Protein 8K3B (pdb70)

Radius of gyration: 23.43 Å; Cα contacts (8 Å, |Δi|>4): 430; chains: 1; bounding box: 67×60×44 Å

Secondary structure (DSSP, 8-state):
--HHHHHHHHGGGS-HHHHHHHHHHHH-HHHHTT--HHHHHHHHTS-HHHHHHHHHHTT-SSHHHHHHHHHTS--HHHHHSSS---TT--HHHHHHHHHHHHHHHHHHHHHT--HHHHHHHHHHHHH-SEEEEE--THHHHHHHHHHHHHTTSSSEEEEE-SHHHHHHHHTT--TT-EEEEE-SSS--HHHHHHHHHHHHTT-EEEEES-SSSHHHHH-SEE--------TTTSPS-HHHHHHHHHHHHHHHHHHHTS-TTHHHHHHHHHHTTGGGSPPP-

Nearest PDB structures (foldseek):
  8k3b-assembly1_A  TM=1.004E+00  e=1.499E-48  Pseudomonas aeruginosa
  4ivn-assembly1_A  TM=6.601E-01  e=1.631E-15  Vibrio vulnificus YJ016
  4ivn-assembly1_B  TM=6.046E-01  e=4.811E-15  Vibrio vulnificus YJ016
  7en6-assembly1_C  TM=8.985E-01  e=4.159E-11  Escherichia coli
  7en6-assembly1_D  TM=8.932E-01  e=3.263E-10  Escherichia coli

Organism: Pseudomonas aeruginosa (NCBI:txid287)

Sequence (281 aa):
MNLLQHIAQSRQQLRKSELKVADHVLNDPASVMHSSMAELAHGVGVSEPTIVRFCRAIGCSGFQDLKLKLAQSLAAGASFGQFSIHESDSVADFSLKIFDTTLHSLMEVREHLDTHALERAIAAIAHAQRVEFYGFGASGAVASDAQHKFFRLLLSAAAYSDPHMQAMSAVTLKPSDVAICISQSGRSKDLLITANLVREAGATLITLCPSQTPLADLATVNLAIDVHEDTDIYTPLTSRIAHLVVIDVLAMGVAMARGPDLVNHLKSVKRSLRSLRLSPK

Solvent-accessible surface area: 14888 Å² total; per-residue (Å²): 119,1,14,34,8,56,0,18,108,15,79,159,145,19,178,157,49,14,36,105,0,0,55,62,0,50,128,61,22,44,51,1,43,148,13,53,61,38,107,4,6,151,56,16,50,30,57,76,78,9,0,54,129,0,0,133,59,5,58,1,90,14,16,128,28,0,39,103,76,0,41,90,2,52,15,90,34,6,69,123,1,33,10,27,18,66,106,103,45,57,103,64,70,75,36,119,80,68,140,52,33,28,101,133,23,46,100,85,17,153,131,125,61,61,86,109,0,15,99,102,0,35,50,23,0,16,151,9,111,59,0,5,0,0,0,56,68,32,11,6,69,3,0,62,51,0,53,93,68,0,87,42,7,87,23,71,16,27,24,62,55,70,40,134,71,0,24,113,13,0,84,84,8,121,92,62,1,0,0,0,0,1,5,20,29,0,125,43,172,65,2,38,97,1,0,61,40,0,110,140,27,46,2,26,0,0,0,0,0,21,37,169,15,63,1,10,113,46,19,56,5,38,2,23,3,58,10,134,11,61,43,106,86,14,50,43,34,9,1,82,52,0,2,35,68,6,0,74,62,0,13,117,9,0,23,142,62,46,39,115,93,11,93,97,63,52,126,53,33,114,144,77,55,117,113,141,138,175,79,119,252

Foldseek 3Di:
DQLLVLLVVLLVVDDPLLNLLSVVCNVPVVVLLVDDLVRSCVVSVHDSVSQQVSCVSSVHPGSVSSSVSSQQRPDPCVQAFVFRDGNDDDCVGVVVRVVVLLVVLLVVQVVPWPVVLLLVLLVLALQAQEEEEEEADLSQVLRVVLQVLQCLLNHHYYYDDPLVCLLVVLLPGALSHEYEYEDAQLADVSSLVSLVSNVVNNHAYEYHYADPHSNNVSHPRYRHRNRDTDVVGYPDDSSSVSSNVSSVSSSVSSNVSDDPVSVVSVVVVVVVCPVVDDDDD

Structure (mmCIF, N/CA/C/O backbone):
data_8K3B
#
_entry.id   8K3B
#
_cell.length_a   78.138
_cell.length_b   81.624
_cell.length_c   137.888
_cell.angle_alpha   90.00
_cell.angle_beta   90.00
_cell.angle_gamma   90.00
#
_symmetry.space_group_name_H-M   'I 2 2 2'
#
loop_
_entity.id
_entity.type
_entity.pdbx_description
1 polymer 'MurR/RpiR family transcriptional regulator'
2 non-polymer '2-keto 3 deoxy 6 phospho gluconate'
3 water water
#
loop_
_atom_site.group_PDB
_atom_site.id
_atom_site.type_symbol
_atom_site.label_atom_id
_atom_site.label_alt_id
_atom_site.label_comp_id
_atom_site.label_asym_id
_atom_site.label_entity_id
_atom_site.label_seq_id
_atom_site.pdbx_PDB_ins_code
_atom_site.Cartn_x
_atom_site.Cartn_y
_atom_site.Cartn_z
_atom_site.occupancy
_atom_site.B_iso_or_equiv
_atom_site.auth_seq_id
_atom_site.auth_comp_id
_atom_site.auth_asym_id
_atom_site.auth_atom_id
_atom_site.pdbx_PDB_model_num
ATOM 1 N N . MET A 1 1 ? 26.976 56.237 33.744 1.00 50.91 1 MET A N 1
ATOM 2 C CA . MET A 1 1 ? 26.015 55.639 32.767 1.00 57.15 1 MET A CA 1
ATOM 3 C C . MET A 1 1 ? 25.457 56.742 31.858 1.00 52.19 1 MET A C 1
ATOM 4 O O . MET A 1 1 ? 25.008 57.766 32.364 1.00 46.92 1 MET A O 1
ATOM 9 N N . ASN A 1 2 ? 25.532 56.550 30.523 1.00 38.68 2 ASN A N 1
ATOM 10 C CA . ASN A 1 2 ? 25.155 57.583 29.578 1.00 30.20 2 ASN A CA 1
ATOM 11 C C . ASN A 1 2 ? 23.640 57.574 29.484 1.00 29.68 2 ASN A C 1
ATOM 12 O O . ASN A 1 2 ? 23.051 56.521 29.288 1.00 31.48 2 ASN A O 1
ATOM 17 N N . LEU A 1 3 ? 23.010 58.743 29.620 1.00 30.95 3 LEU A N 1
ATOM 18 C CA . LEU A 1 3 ? 21.572 58.757 29.797 1.00 31.16 3 LEU A CA 1
ATOM 19 C C . LEU A 1 3 ? 20.866 58.306 28.516 1.00 30.19 3 LEU A C 1
ATOM 20 O O . LEU A 1 3 ? 19.868 57.589 28.602 1.00 32.82 3 LEU A O 1
ATOM 25 N N . LEU A 1 4 ? 21.385 58.702 27.340 1.00 33.24 4 LEU A N 1
ATOM 26 C CA . LEU A 1 4 ? 20.798 58.287 26.066 1.00 31.02 4 LEU A CA 1
ATOM 27 C C . LEU A 1 4 ? 20.859 56.769 25.905 1.00 29.37 4 LEU A C 1
ATOM 28 O O . LEU A 1 4 ? 19.878 56.189 25.453 1.00 28.78 4 LEU A O 1
ATOM 33 N N . GLN A 1 5 ? 21.982 56.125 26.257 1.00 30.52 5 GLN A N 1
ATOM 34 C CA . GLN A 1 5 ? 22.047 54.663 26.194 1.00 35.97 5 GLN A CA 1
ATOM 35 C C . GLN A 1 5 ? 21.032 54.073 27.175 1.00 32.06 5 GLN A C 1
ATOM 36 O O . GLN A 1 5 ? 20.374 53.082 26.881 1.00 32.24 5 GLN A O 1
ATOM 42 N N . HIS A 1 6 ? 20.955 54.653 28.379 1.00 34.82 6 HIS A N 1
ATOM 43 C CA . HIS A 1 6 ? 20.059 54.142 29.404 1.00 28.33 6 HIS A CA 1
ATOM 44 C C . HIS A 1 6 ? 18.621 54.212 28.909 1.00 26.33 6 HIS A C 1
ATOM 45 O O . HIS A 1 6 ? 17.814 53.290 29.087 1.00 27.18 6 HIS A O 1
ATOM 52 N N . ILE A 1 7 ? 18.290 55.315 28.246 1.00 23.68 7 ILE A N 1
ATOM 53 C CA . ILE A 1 7 ? 16.933 55.486 27.763 1.00 27.10 7 ILE A CA 1
ATOM 54 C C . ILE A 1 7 ? 16.635 54.451 26.678 1.00 31.16 7 ILE A C 1
ATOM 55 O O . ILE A 1 7 ? 15.571 53.844 26.694 1.00 28.14 7 ILE A O 1
ATOM 60 N N . ALA A 1 8 ? 17.575 54.288 25.725 1.00 31.70 8 ALA A N 1
ATOM 61 C CA . ALA A 1 8 ? 17.444 53.308 24.655 1.00 32.66 8 ALA A CA 1
ATOM 62 C C . ALA A 1 8 ? 17.251 51.923 25.266 1.00 31.78 8 ALA A C 1
ATOM 63 O O . ALA A 1 8 ? 16.290 51.261 24.927 1.00 34.04 8 ALA A O 1
ATOM 65 N N . GLN A 1 9 ? 18.095 51.538 26.224 1.00 34.43 9 GLN A N 1
ATOM 66 C CA . GLN A 1 9 ? 17.967 50.239 26.875 1.00 42.07 9 GLN A CA 1
ATOM 67 C C . GLN A 1 9 ? 16.614 50.101 27.557 1.00 44.47 9 GLN A C 1
ATOM 68 O O . GLN A 1 9 ? 16.105 48.993 27.646 1.00 46.05 9 GLN A O 1
ATOM 74 N N . SER A 1 10 ? 16.071 51.213 28.069 1.00 43.16 10 SER A N 1
ATOM 75 C CA . SER A 1 10 ? 14.961 51.167 29.008 1.00 40.74 10 SER A CA 1
ATOM 76 C C . SER A 1 10 ? 13.620 50.991 28.304 1.00 46.44 10 SER A C 1
ATOM 77 O O . SER A 1 10 ? 12.651 50.680 28.974 1.00 50.01 10 SER A O 1
ATOM 80 N N . ARG A 1 11 ? 13.574 51.191 26.977 1.00 49.25 11 ARG A N 1
ATOM 81 C CA . ARG A 1 11 ? 12.337 51.365 26.226 1.00 50.11 11 ARG A CA 1
ATOM 82 C C . ARG A 1 11 ? 11.338 50.226 26.417 1.00 54.17 11 ARG A C 1
ATOM 83 O O . ARG A 1 11 ? 10.138 50.441 26.316 1.00 51.51 11 ARG A O 1
ATOM 91 N N . GLN A 1 12 ? 11.810 49.005 26.651 1.00 60.84 12 GLN A N 1
ATOM 92 C CA . GLN A 1 12 ? 10.898 47.875 26.727 1.00 65.80 12 GLN A CA 1
ATOM 93 C C . GLN A 1 12 ? 10.208 47.841 28.089 1.00 64.91 12 GLN A C 1
ATOM 94 O O . GLN A 1 12 ? 9.326 47.016 28.296 1.00 72.31 12 GLN A O 1
ATOM 100 N N . GLN A 1 13 ? 10.609 48.737 29.003 1.00 62.38 13 GLN A N 1
ATOM 101 C CA . GLN A 1 13 ? 10.032 48.833 30.337 1.00 58.53 13 GLN A CA 1
ATOM 102 C C . GLN A 1 13 ? 8.939 49.899 30.384 1.00 51.79 13 GLN A C 1
ATOM 103 O O . GLN A 1 13 ? 8.118 49.877 31.288 1.00 50.24 13 GLN A O 1
ATOM 109 N N . LEU A 1 14 ? 8.961 50.864 29.458 1.00 47.63 14 LEU A N 1
ATOM 110 C CA . LEU A 1 14 ? 8.124 52.049 29.582 1.00 46.03 14 LEU A CA 1
ATOM 111 C C . LEU A 1 14 ? 6.670 51.719 29.222 1.00 53.76 14 LEU A C 1
ATOM 112 O O . LEU A 1 14 ? 6.382 50.674 28.646 1.00 56.23 14 LEU A O 1
ATOM 117 N N . ARG A 1 15 ? 5.748 52.613 29.589 1.00 53.84 15 ARG A N 1
ATOM 118 C CA . ARG A 1 15 ? 4.387 52.563 29.088 1.00 57.29 15 ARG A CA 1
ATOM 119 C C . ARG A 1 15 ? 4.342 53.377 27.809 1.00 56.66 15 ARG A C 1
ATOM 120 O O . ARG A 1 15 ? 5.255 54.150 27.541 1.00 60.18 15 ARG A O 1
ATOM 128 N N . LYS A 1 16 ? 3.244 53.230 27.072 1.00 52.88 16 LYS A N 1
ATOM 129 C CA . LYS A 1 16 ? 3.164 53.689 25.697 1.00 59.77 16 LYS A CA 1
ATOM 130 C C . LYS A 1 16 ? 3.367 55.199 25.606 1.00 51.79 16 LYS A C 1
ATOM 131 O O . LYS A 1 16 ? 3.971 55.704 24.657 1.00 46.91 16 LYS A O 1
ATOM 137 N N . SER A 1 17 ? 2.865 55.920 26.609 1.00 49.76 17 SER A N 1
ATOM 138 C CA . SER A 1 17 ? 2.947 57.370 26.619 1.00 47.20 17 SER A CA 1
ATOM 139 C C . SER A 1 17 ? 4.391 57.794 26.870 1.00 43.46 17 SER A C 1
ATOM 140 O O . SER A 1 17 ? 4.878 58.757 26.266 1.00 41.78 17 SER A O 1
ATOM 143 N N . GLU A 1 18 ? 5.051 57.044 27.765 1.00 41.63 18 GLU A N 1
ATOM 144 C CA . GLU A 1 18 ? 6.417 57.322 28.183 1.00 45.25 18 GLU A CA 1
ATOM 145 C C . GLU A 1 18 ? 7.392 56.986 27.049 1.00 46.48 18 GLU A C 1
ATOM 146 O O . GLU A 1 18 ? 8.326 57.756 26.758 1.00 39.08 18 GLU A O 1
ATOM 152 N N . LEU A 1 19 ? 7.131 55.842 26.397 1.00 44.48 19 LEU A N 1
ATOM 153 C CA . LEU A 1 19 ? 7.853 55.439 25.198 1.00 41.71 19 LEU A CA 1
ATOM 154 C C . LEU A 1 19 ? 7.831 56.540 24.147 1.00 38.47 19 LEU A C 1
ATOM 155 O O . LEU A 1 19 ? 8.861 56.813 23.529 1.00 37.90 19 LEU A O 1
ATOM 160 N N . LYS A 1 20 ? 6.675 57.166 23.921 1.00 35.48 20 LYS A N 1
ATOM 161 C CA . LYS A 1 20 ? 6.637 58.260 22.958 1.00 36.70 20 LYS A CA 1
ATOM 162 C C . LYS A 1 20 ? 7.625 59.353 23.366 1.00 36.21 20 LYS A C 1
ATOM 163 O O . LYS A 1 20 ? 8.279 59.961 22.503 1.00 39.99 20 LYS A O 1
ATOM 169 N N . VAL A 1 21 ? 7.764 59.582 24.685 1.00 32.98 21 VAL A N 1
ATOM 170 C CA . VAL A 1 21 ? 8.714 60.583 25.156 1.00 33.09 21 VAL A CA 1
ATOM 171 C C . VAL A 1 21 ? 10.143 60.104 24.886 1.00 31.48 21 VAL A C 1
ATOM 172 O O . VAL A 1 21 ? 10.989 60.860 24.381 1.00 31.22 21 VAL A O 1
ATOM 176 N N . ALA A 1 22 ? 10.417 58.859 25.284 1.00 32.24 22 ALA A N 1
ATOM 177 C CA . ALA A 1 22 ? 11.741 58.282 25.102 1.00 34.43 22 ALA A CA 1
ATOM 178 C C . ALA A 1 22 ? 12.202 58.497 23.660 1.00 34.39 22 ALA A C 1
ATOM 179 O O . ALA A 1 22 ? 13.285 59.034 23.441 1.00 33.56 22 ALA A O 1
ATOM 181 N N . ASP A 1 23 ? 11.354 58.150 22.680 1.00 33.64 23 ASP A N 1
ATOM 182 C CA . ASP A 1 23 ? 11.764 58.171 21.279 1.00 36.26 23 ASP A CA 1
ATOM 183 C C . ASP A 1 23 ? 11.958 59.615 20.821 1.00 37.96 23 ASP A C 1
ATOM 184 O O . ASP A 1 23 ? 12.840 59.892 20.007 1.00 31.88 23 ASP A O 1
ATOM 189 N N . HIS A 1 24 ? 11.140 60.540 21.337 1.00 34.00 24 HIS A N 1
ATOM 190 C CA . HIS A 1 24 ? 11.325 61.935 20.974 1.00 32.90 24 HIS A CA 1
ATOM 191 C C . HIS A 1 24 ? 12.671 62.396 21.520 1.00 34.46 24 HIS A C 1
ATOM 192 O O . HIS A 1 24 ? 13.371 63.157 20.858 1.00 35.28 24 HIS A O 1
ATOM 199 N N . VAL A 1 25 ? 13.032 61.915 22.726 1.00 33.60 25 VAL A N 1
ATOM 200 C CA . VAL A 1 25 ? 14.245 62.361 23.393 1.00 32.19 25 VAL A CA 1
ATOM 201 C C . VAL A 1 25 ? 15.456 61.829 22.616 1.00 34.48 25 VAL A C 1
ATOM 202 O O . VAL A 1 25 ? 16.365 62.593 22.282 1.00 35.27 25 VAL A O 1
ATOM 206 N N . LEU A 1 26 ? 15.464 60.519 22.348 1.00 33.76 26 LEU A N 1
ATOM 207 C CA . LEU A 1 26 ? 16.534 59.896 21.560 1.00 36.84 26 LEU A CA 1
ATOM 208 C C . LEU A 1 26 ? 16.707 60.581 20.203 1.00 39.57 26 LEU A C 1
ATOM 209 O O . LEU A 1 26 ? 17.832 60.800 19.773 1.00 44.70 26 LEU A O 1
ATOM 214 N N . ASN A 1 27 ? 15.605 60.944 19.546 1.00 41.99 27 ASN A N 1
ATOM 215 C CA . ASN A 1 27 ? 15.683 61.493 18.207 1.00 42.43 27 ASN A CA 1
ATOM 216 C C . ASN A 1 27 ? 16.351 62.861 18.231 1.00 40.63 27 ASN A C 1
ATOM 217 O O . ASN A 1 27 ? 17.125 63.156 17.336 1.00 44.35 27 ASN A O 1
ATOM 222 N N . ASP A 1 28 ? 16.058 63.711 19.223 1.00 41.05 28 ASP A N 1
ATOM 223 C CA . ASP A 1 28 ? 16.696 65.021 19.266 1.00 42.12 28 ASP A CA 1
ATOM 224 C C . ASP A 1 28 ? 16.897 65.451 20.713 1.00 47.59 28 ASP A C 1
ATOM 225 O O . ASP A 1 28 ? 16.119 66.237 21.239 1.00 54.77 28 ASP A O 1
ATOM 230 N N . PRO A 1 29 ? 17.972 64.990 21.381 1.00 48.60 29 PRO A N 1
ATOM 231 C CA . PRO A 1 29 ? 18.259 65.399 22.754 1.00 48.07 29 PRO A CA 1
ATOM 232 C C . PRO A 1 29 ? 18.503 66.888 22.978 1.00 45.14 29 PRO A C 1
ATOM 233 O O . PRO A 1 29 ? 18.154 67.409 24.031 1.00 43.99 29 PRO A O 1
ATOM 237 N N . ALA A 1 30 ? 19.111 67.564 21.999 1.00 46.92 30 ALA A N 1
ATOM 238 C CA . ALA A 1 30 ? 19.572 68.937 22.187 1.00 51.45 30 ALA A CA 1
ATOM 239 C C . ALA A 1 30 ? 18.404 69.929 22.196 1.00 53.14 30 ALA A C 1
ATOM 240 O O . ALA A 1 30 ? 18.492 70.994 22.806 1.00 57.99 30 ALA A O 1
ATOM 242 N N . SER A 1 31 ? 17.314 69.600 21.504 1.00 53.02 31 SER A N 1
ATOM 243 C CA . SER A 1 31 ? 16.118 70.423 21.578 1.00 54.08 31 SER A CA 1
ATOM 244 C C . SER A 1 31 ? 15.514 70.336 22.982 1.00 54.78 31 S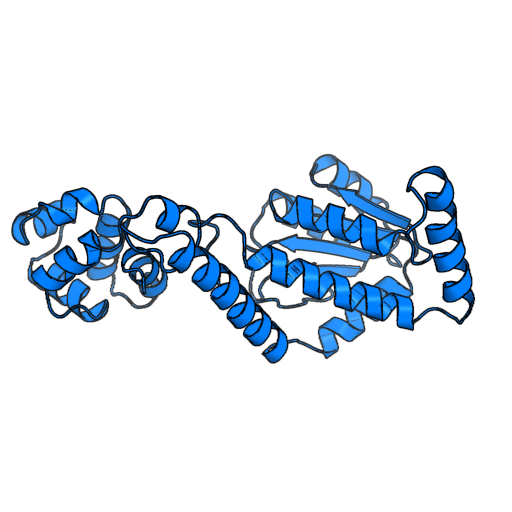ER A C 1
ATOM 245 O O . SER A 1 31 ? 15.247 71.365 23.595 1.00 65.24 31 SER A O 1
ATOM 248 N N . VAL A 1 32 ? 15.326 69.106 23.484 1.00 46.36 32 VAL A N 1
ATOM 249 C CA . VAL A 1 32 ? 14.807 68.851 24.820 1.00 45.30 32 VAL A CA 1
ATOM 250 C C . VAL A 1 32 ? 15.542 69.699 25.860 1.00 49.21 32 VAL A C 1
ATOM 251 O O . VAL A 1 32 ? 14.938 70.173 26.820 1.00 53.41 32 VAL A O 1
ATOM 255 N N . MET A 1 33 ? 16.853 69.864 25.687 1.00 49.74 33 MET A N 1
ATOM 256 C CA . MET A 1 33 ? 17.671 70.555 26.670 1.00 52.87 33 MET A CA 1
ATOM 257 C C . MET A 1 33 ? 17.350 72.047 26.750 1.00 52.91 33 MET A C 1
ATOM 258 O O . MET A 1 33 ? 17.738 72.674 27.729 1.00 49.74 33 MET A O 1
ATOM 263 N N . HIS A 1 34 ? 16.737 72.618 25.703 1.00 55.85 34 HIS A N 1
ATOM 264 C CA . HIS A 1 34 ? 16.379 74.032 25.681 1.00 59.82 34 HIS A CA 1
ATOM 265 C C . HIS A 1 34 ? 14.859 74.159 25.630 1.00 55.98 34 HIS A C 1
ATOM 266 O O . HIS A 1 34 ? 14.319 75.143 25.147 1.00 64.17 34 HIS A O 1
ATOM 273 N N . SER A 1 35 ? 14.182 73.150 26.172 1.00 48.83 35 SER A N 1
ATOM 274 C CA . SER A 1 35 ? 12.743 73.033 26.122 1.00 44.94 35 SER A CA 1
ATOM 275 C C . SER A 1 35 ? 12.182 73.160 27.541 1.00 44.31 35 SER A C 1
ATOM 276 O O . SER A 1 35 ? 12.749 72.623 28.486 1.00 38.76 35 SER A O 1
ATOM 279 N N . SER A 1 36 ? 11.068 73.886 27.676 1.00 43.14 36 SER A N 1
ATOM 280 C CA . SER A 1 36 ? 10.227 73.831 28.858 1.00 38.68 36 SER A CA 1
ATOM 281 C C . SER A 1 36 ? 9.444 72.524 28.832 1.00 37.53 36 SER A C 1
ATOM 282 O O . SER A 1 36 ? 9.258 71.910 27.779 1.00 31.74 36 SER A O 1
ATOM 285 N N . MET A 1 37 ? 8.936 72.148 30.000 1.00 34.66 37 MET A N 1
ATOM 286 C CA . MET A 1 37 ? 8.181 70.920 30.160 1.00 37.17 37 MET A CA 1
ATOM 287 C C . MET A 1 37 ? 6.923 70.975 29.294 1.00 39.57 37 MET A C 1
ATOM 288 O O . MET A 1 37 ? 6.441 69.945 28.824 1.00 38.73 37 MET A O 1
ATOM 293 N N . ALA A 1 38 ? 6.371 72.182 29.127 1.00 42.02 38 ALA A N 1
ATOM 294 C CA . ALA A 1 38 ? 5.118 72.343 28.410 1.00 45.91 38 ALA A CA 1
ATOM 295 C C . ALA A 1 38 ? 5.373 72.136 26.916 1.00 42.16 38 ALA A C 1
ATOM 296 O O . ALA A 1 38 ? 4.681 71.343 26.279 1.00 40.48 38 ALA A O 1
ATOM 298 N N . GLU A 1 39 ? 6.395 72.837 26.400 1.00 42.03 39 GLU A N 1
ATOM 299 C CA . GLU A 1 39 ? 6.847 72.679 25.020 1.00 44.69 39 GLU A CA 1
ATOM 300 C C . GLU A 1 39 ? 7.108 71.202 24.708 1.00 47.24 39 GLU A C 1
ATOM 301 O O . GLU A 1 39 ? 6.573 70.670 23.737 1.00 46.50 39 GLU A O 1
ATOM 307 N N . LEU A 1 40 ? 7.898 70.520 25.544 1.00 40.54 40 LEU A N 1
ATOM 308 C CA . LEU A 1 40 ? 8.188 69.124 25.279 1.00 37.64 40 LEU A CA 1
ATOM 309 C C . LEU A 1 40 ? 6.895 68.316 25.234 1.00 39.85 40 LEU A C 1
ATOM 310 O O . LEU A 1 40 ? 6.708 67.503 24.324 1.00 39.29 40 LEU A O 1
ATOM 315 N N . ALA A 1 41 ? 6.005 68.522 26.211 1.00 38.11 41 ALA A N 1
ATOM 316 C CA . ALA A 1 41 ? 4.746 67.793 26.247 1.00 41.28 41 ALA A CA 1
ATOM 317 C C . ALA A 1 41 ? 3.944 68.030 24.962 1.00 43.50 41 ALA A C 1
ATOM 318 O O . ALA A 1 41 ? 3.308 67.099 24.441 1.00 37.77 41 ALA A O 1
ATOM 320 N N . HIS A 1 42 ? 3.964 69.287 24.484 1.00 41.06 42 HIS A N 1
ATOM 321 C CA . HIS A 1 42 ? 3.263 69.638 23.259 1.00 52.26 42 HIS A CA 1
ATOM 322 C C . HIS A 1 42 ? 3.871 68.833 22.109 1.00 50.47 42 HIS A C 1
ATOM 323 O O . HIS A 1 42 ? 3.188 68.022 21.480 1.00 46.20 42 HIS A O 1
ATOM 330 N N . GLY A 1 43 ? 5.175 69.065 21.894 1.00 53.97 43 GLY A N 1
ATOM 331 C CA . GLY A 1 43 ? 6.024 68.325 20.972 1.00 48.47 43 GLY A CA 1
ATOM 332 C C . GLY A 1 43 ? 5.637 66.854 20.868 1.00 46.62 43 GLY A C 1
ATOM 333 O O . GLY A 1 43 ? 5.198 66.411 19.823 1.00 48.41 43 GLY A O 1
ATOM 334 N N . VAL A 1 44 ? 5.787 66.103 21.959 1.00 39.62 44 VAL A N 1
ATOM 335 C CA . VAL A 1 44 ? 5.616 64.658 21.934 1.00 36.36 44 VAL A CA 1
ATOM 336 C C . VAL A 1 44 ? 4.153 64.282 21.707 1.00 41.78 44 VAL A C 1
ATOM 337 O O . VAL A 1 44 ? 3.872 63.182 21.236 1.00 40.20 44 VAL A O 1
ATOM 341 N N . GLY A 1 45 ? 3.227 65.175 22.092 1.00 44.32 45 GLY A N 1
ATOM 342 C CA . GLY A 1 45 ? 1.805 64.868 22.100 1.00 42.21 45 GLY A CA 1
ATOM 343 C C . GLY A 1 45 ? 1.365 64.111 23.353 1.00 45.72 45 GLY A C 1
ATOM 344 O O . GLY A 1 45 ? 0.627 63.123 23.256 1.00 41.09 45 GLY A O 1
ATOM 345 N N . VAL A 1 46 ? 1.812 64.587 24.531 1.00 43.76 46 VAL A N 1
ATOM 346 C CA . VAL A 1 46 ? 1.415 63.992 25.797 1.00 41.64 46 VAL A CA 1
ATOM 347 C C . VAL A 1 46 ? 1.234 65.096 26.834 1.00 36.37 46 VAL A C 1
ATOM 348 O O . VAL A 1 46 ? 1.601 66.241 26.595 1.00 33.37 46 VAL A O 1
ATOM 352 N N . SER A 1 47 ? 0.710 64.709 28.002 1.00 38.10 47 SER A N 1
ATOM 353 C CA . SER A 1 47 ? 0.552 65.599 29.155 1.00 38.91 47 SER A CA 1
ATOM 354 C C . SER A 1 47 ? 1.886 65.859 29.857 1.00 40.82 47 SER A C 1
ATOM 355 O O . SER A 1 47 ? 2.793 65.017 29.824 1.00 43.43 47 SER A O 1
ATOM 358 N N . GLU A 1 48 ? 1.974 67.006 30.546 1.00 41.90 48 GLU A N 1
ATOM 359 C CA . GLU A 1 48 ? 3.141 67.315 31.367 1.00 35.48 48 GLU A CA 1
ATOM 360 C C . GLU A 1 48 ? 3.362 66.215 32.412 1.00 34.01 48 GLU A C 1
ATOM 361 O O . GLU A 1 48 ? 4.472 65.714 32.553 1.00 31.58 48 GLU A O 1
ATOM 367 N N . PRO A 1 49 ? 2.357 65.733 33.176 1.00 35.26 49 PRO A N 1
ATOM 368 C CA . PRO A 1 49 ? 2.605 64.601 34.072 1.00 35.36 49 PRO A CA 1
ATOM 369 C C . PRO A 1 49 ? 3.272 63.401 33.403 1.00 35.42 49 PRO A C 1
ATOM 370 O O . PRO A 1 49 ? 4.008 62.668 34.065 1.00 36.15 49 PRO A O 1
ATOM 374 N N . THR A 1 50 ? 2.977 63.168 32.111 1.00 39.84 50 THR A N 1
ATOM 375 C CA . THR A 1 50 ? 3.601 62.059 31.396 1.00 34.45 50 THR A CA 1
ATOM 376 C C . THR A 1 50 ? 5.109 62.292 31.297 1.00 28.59 50 THR A C 1
ATOM 377 O O . THR A 1 50 ? 5.910 61.392 31.556 1.00 27.80 50 THR A O 1
ATOM 381 N N . ILE A 1 51 ? 5.492 63.521 30.940 1.00 24.49 51 ILE A N 1
ATOM 382 C CA . ILE A 1 51 ? 6.893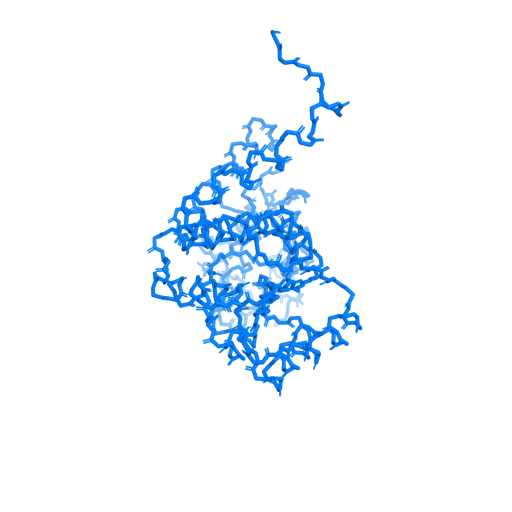 63.871 30.917 1.00 25.39 51 ILE A CA 1
ATOM 383 C C . ILE A 1 51 ? 7.524 63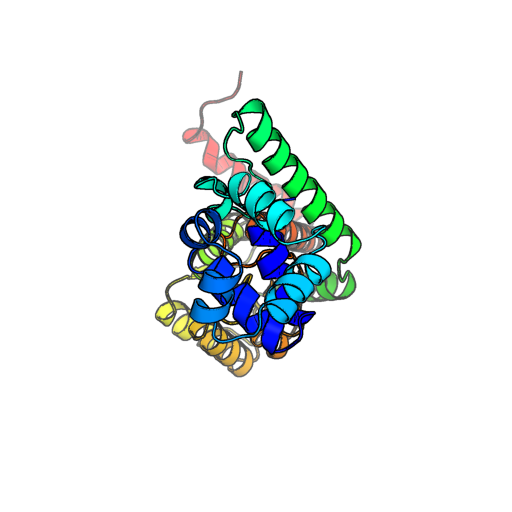.476 32.249 1.00 28.79 51 ILE A C 1
ATOM 384 O O . ILE A 1 51 ? 8.589 62.860 32.290 1.00 25.99 51 ILE A O 1
ATOM 389 N N . VAL A 1 52 ? 6.858 63.812 33.374 1.00 25.00 52 VAL A N 1
ATOM 390 C CA . VAL A 1 52 ? 7.520 63.693 34.658 1.00 25.12 52 VAL A CA 1
ATOM 391 C C . VAL A 1 52 ? 7.614 62.216 35.026 1.00 23.60 52 VAL A C 1
ATOM 392 O O . VAL A 1 52 ? 8.587 61.782 35.627 1.00 26.48 52 VAL A O 1
ATOM 396 N N . ARG A 1 53 ? 6.577 61.460 34.701 1.00 25.04 53 ARG A N 1
ATOM 397 C CA . ARG A 1 53 ? 6.592 60.033 34.937 1.00 28.86 53 ARG A CA 1
ATOM 398 C C . ARG A 1 53 ? 7.696 59.356 34.115 1.00 30.30 53 ARG A C 1
ATOM 399 O O . ARG A 1 53 ? 8.394 58.486 34.632 1.00 30.57 53 ARG A O 1
ATOM 407 N N . PHE A 1 54 ? 7.891 59.818 32.878 1.00 29.77 54 PHE A N 1
ATOM 408 C CA . PHE A 1 54 ? 8.971 59.310 32.044 1.00 31.70 54 PHE A CA 1
ATOM 409 C C . PHE A 1 54 ? 10.300 59.504 32.768 1.00 32.39 54 PHE A C 1
ATOM 410 O O . PHE A 1 54 ? 11.014 58.521 32.989 1.00 32.67 54 PHE A O 1
ATOM 418 N N . CYS A 1 55 ? 10.573 60.766 33.182 1.00 33.12 55 CYS A N 1
ATOM 419 C CA . CYS A 1 55 ? 11.780 61.132 33.917 1.00 29.23 55 CYS A CA 1
ATOM 420 C C . CYS A 1 55 ? 12.024 60.209 35.110 1.00 27.87 55 CYS A C 1
ATOM 421 O O . CYS A 1 55 ? 13.173 59.871 35.388 1.00 28.13 55 CYS A O 1
ATOM 424 N N . ARG A 1 56 ? 10.961 59.817 35.807 1.00 31.25 56 ARG A N 1
ATOM 425 C CA . ARG A 1 56 ? 11.094 59.054 37.039 1.00 33.24 56 ARG A CA 1
ATOM 426 C C . ARG A 1 56 ? 11.327 57.589 36.690 1.00 34.23 56 ARG A C 1
ATOM 427 O O . ARG A 1 56 ? 12.088 56.905 37.362 1.00 36.25 56 ARG A O 1
ATOM 435 N N . ALA A 1 57 ? 10.643 57.115 35.647 1.00 35.86 57 ALA A N 1
ATOM 436 C CA . ALA A 1 57 ? 10.836 55.756 35.160 1.00 35.47 57 ALA A CA 1
ATOM 437 C C . ALA A 1 57 ? 12.278 55.547 34.654 1.00 34.44 57 ALA A C 1
ATOM 438 O O . ALA A 1 57 ? 12.871 54.499 34.839 1.00 35.78 57 ALA A O 1
ATOM 440 N N . ILE A 1 58 ? 12.903 56.613 34.163 1.00 35.50 58 ILE A N 1
ATOM 441 C CA . ILE A 1 58 ? 14.263 56.608 33.641 1.00 38.48 58 ILE A CA 1
ATOM 442 C C . ILE A 1 58 ? 15.258 56.712 34.800 1.00 41.46 58 ILE A C 1
ATOM 443 O O . ILE A 1 58 ? 16.465 56.579 34.617 1.00 41.97 58 ILE A O 1
ATOM 448 N N . GLY A 1 59 ? 14.728 56.907 36.014 1.00 43.50 59 GLY A N 1
ATOM 449 C CA . GLY A 1 59 ? 15.524 57.059 37.220 1.00 40.53 59 GLY A CA 1
ATOM 450 C C . GLY A 1 59 ? 16.000 58.491 37.467 1.00 35.49 59 GLY A C 1
ATOM 451 O O . GLY A 1 59 ? 16.810 58.698 38.352 1.00 40.40 59 GLY A O 1
ATOM 452 N N . CYS A 1 60 ? 15.529 59.483 36.706 1.00 31.27 60 CYS A N 1
ATOM 453 C CA . CYS A 1 60 ? 15.818 60.867 37.072 1.00 32.44 60 CYS A CA 1
ATOM 454 C C . CYS A 1 60 ? 14.857 61.331 38.197 1.00 32.21 60 CYS A C 1
ATOM 455 O O . CYS A 1 60 ? 13.826 60.711 38.472 1.00 29.13 60 CYS A O 1
ATOM 458 N N . SER A 1 61 ? 15.201 62.438 38.869 1.00 30.25 61 SER A N 1
ATOM 459 C CA . SER A 1 61 ? 14.386 62.936 39.983 1.00 29.63 61 SER A CA 1
ATOM 460 C C . SER A 1 61 ? 13.194 63.763 39.483 1.00 32.59 61 SER A C 1
ATOM 461 O O . SER A 1 61 ? 12.235 64.001 40.227 1.00 30.79 61 SER A O 1
ATOM 464 N N . GLY A 1 62 ? 13.257 64.204 38.226 1.00 28.92 62 GLY A N 1
ATOM 465 C CA . GLY A 1 62 ? 12.245 65.063 37.640 1.00 27.98 62 GLY A CA 1
ATOM 466 C C . GLY A 1 62 ? 12.804 65.776 36.415 1.00 27.81 62 GLY A C 1
ATOM 467 O O . GLY A 1 62 ? 13.920 65.510 35.986 1.00 28.81 62 GLY A O 1
ATOM 468 N N . PHE A 1 63 ? 12.048 66.712 35.863 1.00 27.37 63 PHE A N 1
ATOM 469 C CA . PHE A 1 63 ? 12.379 67.266 34.559 1.00 30.11 63 PHE A CA 1
ATOM 470 C C . PHE A 1 63 ? 13.717 68.001 34.544 1.00 26.10 63 PHE A C 1
ATOM 471 O O . PHE A 1 63 ? 14.405 68.018 33.519 1.00 26.70 63 PHE A O 1
ATOM 479 N N . GLN A 1 64 ? 14.083 68.682 35.622 1.00 26.37 64 GLN A N 1
ATOM 480 C CA . GLN A 1 64 ? 15.324 69.446 35.589 1.00 28.66 64 GLN A CA 1
ATOM 481 C C . GLN A 1 64 ? 16.520 68.496 35.599 1.00 26.97 64 GLN A C 1
ATOM 482 O O . GLN A 1 64 ? 17.537 68.768 34.966 1.00 28.04 64 GLN A O 1
ATOM 488 N N . ASP A 1 65 ? 16.380 67.387 36.331 1.00 26.57 65 ASP A N 1
ATOM 489 C CA . ASP A 1 65 ? 17.411 66.366 36.398 1.00 28.21 65 ASP A CA 1
ATOM 490 C C . ASP A 1 65 ? 17.619 65.751 35.004 1.00 29.87 65 ASP A C 1
ATOM 491 O O . ASP A 1 65 ? 18.755 65.596 34.559 1.00 26.51 65 ASP A O 1
ATOM 496 N N . LEU A 1 66 ? 16.505 65.482 34.302 1.00 31.64 66 LEU A N 1
ATOM 497 C CA . LEU A 1 66 ? 16.547 64.972 32.939 1.00 28.87 66 LEU A CA 1
ATOM 498 C C . LEU A 1 66 ? 17.453 65.844 32.084 1.00 31.90 66 LEU A C 1
ATOM 499 O O . LEU A 1 66 ? 18.392 65.335 31.466 1.00 31.66 66 LEU A O 1
ATOM 504 N N . LYS A 1 67 ? 17.175 67.145 32.036 1.00 28.12 67 LYS A N 1
ATOM 505 C CA . LYS A 1 67 ? 17.960 68.025 31.194 1.00 29.84 67 LYS A CA 1
ATOM 506 C C . LYS A 1 67 ? 19.431 68.034 31.594 1.00 32.87 67 LYS A C 1
ATOM 507 O O . LYS A 1 67 ? 20.299 68.115 30.718 1.00 32.56 67 LYS A O 1
ATOM 513 N N . LEU A 1 68 ? 19.719 68.020 32.900 1.00 35.16 68 LEU A N 1
ATOM 514 C CA . LEU A 1 68 ? 21.099 68.125 33.362 1.00 36.99 68 LEU A CA 1
ATOM 515 C C . LEU A 1 68 ? 21.921 66.955 32.835 1.00 33.82 68 LEU A C 1
ATOM 516 O O . LEU A 1 68 ? 23.020 67.133 32.287 1.00 36.70 68 LEU A O 1
ATOM 521 N N . LYS A 1 69 ? 21.378 65.762 33.084 1.00 32.60 69 LYS A N 1
ATOM 522 C CA . LYS A 1 69 ? 21.980 64.513 32.673 1.00 31.35 69 LYS A CA 1
ATOM 523 C C . LYS A 1 69 ? 22.031 64.424 31.146 1.00 31.68 69 LYS A C 1
ATOM 524 O O . LYS A 1 69 ? 23.064 64.015 30.629 1.00 30.75 69 LYS A O 1
ATOM 530 N N . LEU A 1 70 ? 20.980 64.843 30.421 1.00 30.45 70 LEU A N 1
ATOM 531 C CA . LEU A 1 70 ? 21.059 64.927 28.965 1.00 34.33 70 LEU A CA 1
ATOM 532 C C . LEU A 1 70 ? 22.283 65.727 28.550 1.00 36.60 70 LEU A C 1
ATOM 533 O O . LEU A 1 70 ? 22.996 65.357 27.617 1.00 38.82 70 LEU A O 1
ATOM 538 N N . ALA A 1 71 ? 22.515 66.854 29.221 1.00 37.69 71 ALA A N 1
ATOM 539 C CA . ALA A 1 71 ? 23.603 67.726 28.807 1.00 36.14 71 ALA A CA 1
ATOM 540 C C . ALA A 1 71 ? 24.935 67.008 28.990 1.00 33.14 71 ALA A C 1
ATOM 541 O O . ALA A 1 71 ? 25.899 67.338 28.306 1.00 34.76 71 ALA A O 1
ATOM 543 N N . GLN A 1 72 ? 24.984 66.034 29.906 1.00 28.94 72 GLN A N 1
ATOM 544 C CA . GLN A 1 72 ? 26.239 65.349 30.163 1.00 36.43 72 GLN A CA 1
ATOM 545 C C . GLN A 1 72 ? 26.400 64.144 29.223 1.00 34.55 72 GLN A C 1
ATOM 546 O O . GLN A 1 72 ? 27.406 63.461 29.276 1.00 34.23 72 GLN A O 1
ATOM 552 N N . SER A 1 73 ? 25.435 63.878 28.341 1.00 33.22 73 SER A N 1
ATOM 553 C CA . SER A 1 73 ? 25.420 62.600 27.661 1.00 32.31 73 SER A CA 1
ATOM 554 C C . SER A 1 73 ? 25.535 62.772 26.145 1.00 33.74 73 SER A C 1
ATOM 555 O O . SER A 1 73 ? 25.394 61.791 25.422 1.00 35.02 73 SER A O 1
ATOM 558 N N . LEU A 1 74 ? 25.851 63.994 25.675 1.00 35.48 74 LEU A N 1
ATOM 559 C CA . LEU A 1 74 ? 25.821 64.339 24.259 1.00 36.59 74 LEU A CA 1
ATOM 560 C C . LEU A 1 74 ? 27.195 64.256 23.589 1.00 33.24 74 LEU A C 1
ATOM 561 O O . LEU A 1 74 ? 27.412 64.891 22.566 1.00 40.40 74 LEU A O 1
ATOM 566 N N . ALA A 1 75 ? 28.147 63.491 24.098 1.00 34.27 75 ALA A N 1
ATOM 567 C CA . ALA A 1 75 ? 29.423 63.395 23.399 1.00 34.03 75 ALA A CA 1
ATOM 568 C C . ALA A 1 75 ? 29.228 62.681 22.054 1.00 36.80 75 ALA A C 1
ATOM 569 O O . ALA A 1 75 ? 28.525 61.670 21.992 1.00 35.89 75 ALA A O 1
ATOM 571 N N . ALA A 1 76 ? 29.884 63.176 20.990 1.00 38.66 76 ALA A N 1
ATOM 572 C CA . ALA A 1 76 ? 29.809 62.552 19.669 1.00 38.52 76 ALA A CA 1
ATOM 573 C C . ALA A 1 76 ? 30.188 61.067 19.725 1.00 37.11 76 ALA A C 1
ATOM 574 O O . ALA A 1 76 ? 29.603 60.230 19.038 1.00 47.95 76 ALA A O 1
ATOM 576 N N . GLY A 1 77 ? 31.175 60.737 20.550 1.00 37.65 77 GLY A N 1
ATOM 577 C CA . GLY A 1 77 ? 31.694 59.383 20.622 1.00 38.47 77 GLY A CA 1
ATOM 578 C C . GLY A 1 77 ? 30.782 58.457 21.411 1.00 43.97 77 GLY A C 1
ATOM 579 O O . GLY A 1 77 ? 30.947 57.241 21.371 1.00 40.60 77 GLY A O 1
ATOM 580 N N . ALA A 1 78 ? 29.833 59.044 22.148 1.00 46.82 78 ALA A N 1
ATOM 581 C CA . ALA A 1 78 ? 28.841 58.266 22.863 1.00 42.86 78 ALA A CA 1
ATOM 582 C C . ALA A 1 78 ? 27.908 57.577 21.879 1.00 34.27 78 ALA A C 1
ATOM 583 O O . ALA A 1 78 ? 27.325 56.549 22.225 1.00 33.84 78 ALA A O 1
ATOM 585 N N . SER A 1 79 ? 27.705 58.183 20.694 1.00 34.94 79 SER A N 1
ATOM 586 C CA . SER A 1 79 ? 26.928 57.554 19.630 1.00 40.33 79 SER A CA 1
ATOM 587 C C . SER A 1 79 ? 27.773 56.525 18.848 1.00 35.45 79 SER A C 1
ATOM 588 O O . SER A 1 79 ? 27.300 55.473 18.418 1.00 30.77 79 SER A O 1
ATOM 591 N N . PHE A 1 80 ? 29.054 56.818 18.690 1.00 30.60 80 PHE A N 1
ATOM 592 C CA . PHE A 1 80 ? 29.949 55.908 18.003 1.00 27.51 80 PHE A CA 1
ATOM 593 C C . PHE A 1 80 ? 29.983 54.533 18.673 1.00 25.75 80 PHE A C 1
ATOM 594 O O . PHE A 1 80 ? 29.801 53.532 17.989 1.00 24.09 80 PHE A O 1
ATOM 602 N N . GLY A 1 81 ? 30.218 54.475 19.997 1.00 25.14 81 GLY A N 1
ATOM 603 C CA . GLY A 1 81 ? 30.353 53.215 20.725 1.00 22.67 81 GLY A CA 1
ATOM 604 C C . GLY A 1 81 ? 29.539 53.145 22.025 1.00 25.71 81 GLY A C 1
ATOM 605 O O . GLY A 1 81 ? 29.439 54.130 22.746 1.00 26.01 81 GLY A O 1
ATOM 606 N N . GLN A 1 82 ? 29.009 51.951 22.343 1.00 23.65 82 GLN A N 1
ATOM 607 C CA . GLN A 1 82 ? 28.262 51.707 23.568 1.00 22.91 82 GLN A CA 1
ATOM 608 C C . GLN A 1 82 ? 29.183 51.667 24.772 1.00 21.37 82 GLN A C 1
ATOM 609 O O . GLN A 1 82 ? 29.448 50.610 25.331 1.00 19.54 82 GLN A O 1
ATOM 615 N N . PHE A 1 83 ? 29.744 52.831 25.092 1.00 23.54 83 PHE A N 1
ATOM 616 C CA . PHE A 1 83 ? 30.593 53.024 26.251 1.00 24.78 83 PHE A CA 1
ATOM 617 C C . PHE A 1 83 ? 30.089 54.293 26.918 1.00 29.89 83 PHE A C 1
ATOM 618 O O . PHE A 1 83 ? 29.610 55.210 26.239 1.00 32.33 83 PHE A O 1
ATOM 626 N N . SER A 1 84 ? 30.228 54.372 28.232 1.00 34.25 84 SER A N 1
ATOM 627 C CA . SER A 1 84 ? 29.659 55.503 28.951 1.00 37.75 84 SER A CA 1
ATOM 628 C C . SER A 1 84 ? 30.598 56.689 28.857 1.00 42.03 84 SER A C 1
ATOM 629 O O . SER A 1 84 ? 31.318 56.988 29.793 1.00 51.35 84 SER A O 1
ATOM 632 N N . ILE A 1 85 ? 30.587 57.308 27.676 1.00 42.09 85 ILE A N 1
ATOM 633 C CA . ILE A 1 85 ? 31.425 58.439 27.332 1.00 43.87 85 ILE A CA 1
ATOM 634 C C . ILE A 1 85 ? 30.663 59.689 27.763 1.00 52.25 85 ILE A C 1
ATOM 635 O O . ILE A 1 85 ? 29.429 59.741 27.671 1.00 53.48 85 ILE A O 1
ATOM 640 N N . HIS A 1 86 ? 31.419 60.653 28.297 1.00 53.89 86 HIS A N 1
ATOM 641 C CA . HIS A 1 86 ? 30.873 61.893 28.822 1.00 56.58 86 HIS A CA 1
ATOM 642 C C . HIS A 1 86 ? 31.529 63.016 28.024 1.00 58.70 86 HIS A C 1
ATOM 643 O O . HIS A 1 86 ? 32.670 62.872 27.578 1.00 42.37 86 HIS A O 1
ATOM 650 N N . GLU A 1 87 ? 30.778 64.123 27.872 1.00 68.22 87 GLU A N 1
ATOM 651 C CA . GLU A 1 87 ? 31.111 65.244 26.999 1.00 69.82 87 GLU A CA 1
ATOM 652 C C . GLU A 1 87 ? 32.608 65.553 26.968 1.00 56.78 87 GLU A C 1
ATOM 653 O O . GLU A 1 87 ? 33.106 66.038 25.966 1.00 61.41 87 GLU A O 1
ATOM 659 N N . SER A 1 88 ? 33.321 65.297 28.068 1.00 71.83 88 SER A N 1
ATOM 660 C CA . SER A 1 88 ? 34.620 65.906 28.309 1.00 68.60 88 SER A CA 1
ATOM 661 C C . SER A 1 88 ? 35.698 64.865 28.589 1.00 69.05 88 SER A C 1
ATOM 662 O O . SER A 1 88 ? 36.732 65.211 29.160 1.00 72.06 88 SER A O 1
ATOM 665 N N . ASP A 1 89 ? 35.463 63.607 28.191 1.00 65.76 89 ASP A N 1
ATOM 666 C CA . ASP A 1 89 ? 36.396 62.534 28.489 1.00 57.20 89 ASP A CA 1
ATOM 667 C C . ASP A 1 89 ? 37.720 62.757 27.761 1.00 50.53 89 ASP A C 1
ATOM 668 O O . ASP A 1 89 ? 37.768 63.349 26.696 1.00 52.75 89 ASP A O 1
ATOM 673 N N . SER A 1 90 ? 38.796 62.267 28.379 1.00 52.63 90 SER A N 1
ATOM 674 C CA . SER A 1 90 ? 40.166 62.329 27.885 1.00 49.27 90 SER A CA 1
ATOM 675 C C . SER A 1 90 ? 40.612 60.916 27.478 1.00 45.73 90 SER A C 1
ATOM 676 O O . SER A 1 90 ? 40.017 59.920 27.888 1.00 49.07 90 SER A O 1
ATOM 679 N N . VAL A 1 91 ? 41.661 60.784 26.675 1.00 41.79 91 VAL A N 1
ATOM 680 C CA . VAL A 1 91 ? 42.126 59.446 26.334 1.00 41.53 91 VAL A CA 1
ATOM 681 C C . VAL A 1 91 ? 42.224 58.635 27.628 1.00 41.56 91 VAL A C 1
ATOM 682 O O . VAL A 1 91 ? 41.951 57.438 27.635 1.00 35.80 91 VAL A O 1
ATOM 686 N N . ALA A 1 92 ? 42.668 59.297 28.706 1.00 38.61 92 ALA A N 1
ATOM 687 C CA . ALA A 1 92 ? 42.763 58.714 30.033 1.00 31.47 92 ALA A CA 1
ATOM 688 C C . ALA A 1 92 ? 41.495 57.964 30.399 1.00 27.05 92 ALA A C 1
ATOM 689 O O . ALA A 1 92 ? 41.562 56.841 30.900 1.00 32.42 92 ALA A O 1
ATOM 691 N N . ASP A 1 93 ? 40.367 58.661 30.227 1.00 27.01 93 ASP A N 1
ATOM 692 C CA . ASP A 1 93 ? 39.038 58.196 30.559 1.00 27.77 93 ASP A CA 1
ATOM 693 C C . ASP A 1 93 ? 38.489 57.145 29.574 1.00 30.06 93 ASP A C 1
ATOM 694 O O . ASP A 1 93 ? 37.929 56.142 30.011 1.00 24.41 93 ASP A O 1
ATOM 699 N N . PHE A 1 94 ? 38.493 57.419 28.257 1.00 31.24 94 PHE A N 1
ATOM 700 C CA . PHE A 1 94 ? 37.780 56.542 27.321 1.00 30.58 94 PHE A CA 1
ATOM 701 C C . PHE A 1 94 ? 38.610 55.290 27.031 1.00 26.63 94 PHE A C 1
ATOM 702 O O . PHE A 1 94 ? 38.026 54.226 26.794 1.00 27.84 94 PHE A O 1
ATOM 710 N N . SER A 1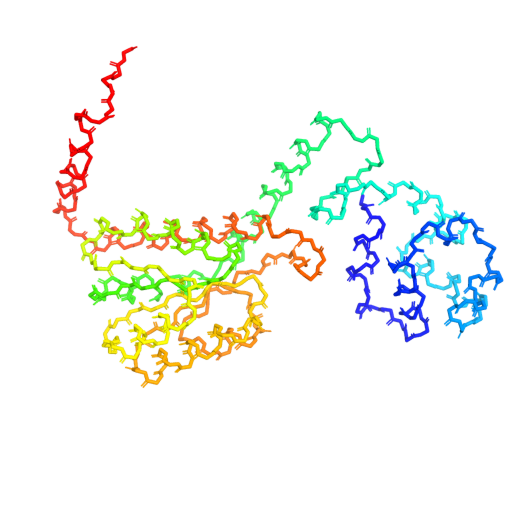 95 ? 39.938 55.377 27.155 1.00 22.43 95 SER A N 1
ATOM 711 C CA . SER A 1 95 ? 40.790 54.218 26.912 1.00 20.61 95 SER A CA 1
ATOM 712 C C . SER A 1 95 ? 40.470 53.147 27.951 1.00 22.60 95 SER A C 1
ATOM 713 O O . SER A 1 95 ? 40.171 52.008 27.624 1.00 23.81 95 SER A O 1
ATOM 716 N N . LEU A 1 96 ? 40.370 53.546 29.216 1.00 26.26 96 LEU A N 1
ATOM 717 C CA . LEU A 1 96 ? 40.173 52.586 30.289 1.00 24.44 96 LEU A CA 1
ATOM 718 C C . LEU A 1 96 ? 38.736 52.095 30.292 1.00 19.76 96 LEU A C 1
ATOM 719 O O . LEU A 1 96 ? 38.486 50.980 30.728 1.00 22.36 96 LEU A O 1
ATOM 724 N N . LYS A 1 97 ? 37.786 52.961 29.928 1.00 20.88 97 LYS A N 1
ATOM 725 C CA . LYS A 1 97 ? 36.386 52.592 29.838 1.00 24.88 97 LYS A CA 1
ATOM 726 C C . LYS A 1 97 ? 36.218 51.530 28.737 1.00 23.45 97 LYS A C 1
ATOM 727 O O . LYS A 1 97 ? 35.438 50.588 28.868 1.00 19.66 97 LYS A O 1
ATOM 733 N N . ILE A 1 98 ? 36.937 51.704 27.618 1.00 20.43 98 ILE A N 1
ATOM 734 C CA . ILE A 1 98 ? 36.793 50.775 26.501 1.00 19.14 98 ILE A CA 1
ATOM 735 C C . ILE A 1 98 ? 37.361 49.407 26.892 1.00 18.18 98 ILE A C 1
ATOM 736 O O . ILE A 1 98 ? 36.675 48.401 26.716 1.00 20.24 98 ILE A O 1
ATOM 741 N N . PHE A 1 99 ? 38.530 49.377 27.516 1.00 16.55 99 PHE A N 1
ATOM 742 C CA . PHE A 1 99 ? 39.118 48.123 27.962 1.00 19.70 99 PHE A CA 1
ATOM 743 C C . PHE A 1 99 ? 38.251 47.447 29.037 1.00 20.90 99 PHE A C 1
ATOM 744 O O . PHE A 1 99 ? 38.105 46.234 29.061 1.00 19.31 99 PHE A O 1
ATOM 752 N N . ASP A 1 100 ? 37.755 48.247 29.980 1.00 19.45 100 ASP A N 1
ATOM 753 C CA . ASP A 1 100 ? 36.960 47.740 31.074 1.00 20.92 100 ASP A CA 1
ATOM 754 C C . ASP A 1 100 ? 35.646 47.164 30.562 1.00 18.80 100 ASP A C 1
ATOM 755 O O . ASP A 1 100 ? 35.181 46.134 31.057 1.00 19.83 100 ASP A O 1
ATOM 760 N N . THR A 1 101 ? 35.003 47.886 29.653 1.00 19.13 101 THR A N 1
ATOM 761 C CA . THR A 1 101 ? 33.794 47.371 29.047 1.00 20.55 101 THR A CA 1
ATOM 762 C C . THR A 1 101 ? 34.062 46.034 28.362 1.00 21.84 101 THR A C 1
ATOM 763 O O . THR A 1 101 ? 33.272 45.104 28.506 1.00 23.60 101 THR A O 1
ATOM 767 N N . THR A 1 102 ? 35.176 45.936 27.635 1.00 19.12 102 THR A N 1
ATOM 768 C CA . THR A 1 102 ? 35.516 44.715 26.933 1.00 20.01 102 THR A CA 1
ATOM 769 C C . THR A 1 102 ? 35.745 43.561 27.909 1.00 19.94 102 THR A C 1
ATOM 770 O O . THR A 1 102 ? 35.312 42.445 27.625 1.00 18.92 102 THR A O 1
ATOM 774 N N . LEU A 1 103 ? 36.492 43.825 28.990 1.00 19.43 103 LEU A N 1
ATOM 775 C CA . LEU A 1 103 ? 36.766 42.828 30.015 1.00 20.90 103 LEU A CA 1
ATOM 776 C C . LEU A 1 103 ? 35.449 42.331 30.627 1.00 19.54 103 LEU A C 1
ATOM 777 O O . LEU A 1 103 ? 35.275 41.128 30.791 1.00 20.23 103 LEU A O 1
ATOM 782 N N . HIS A 1 104 ? 34.561 43.261 30.987 1.00 21.29 104 HIS A N 1
ATOM 783 C CA . HIS A 1 104 ? 33.277 42.949 31.613 1.00 27.70 104 HIS A CA 1
ATOM 784 C C . HIS A 1 104 ? 32.419 42.096 30.664 1.00 25.22 104 HIS A C 1
ATOM 785 O O . HIS A 1 104 ? 31.937 41.038 31.063 1.00 24.22 104 HIS A O 1
ATOM 792 N N . SER A 1 105 ? 32.332 42.470 29.384 1.00 22.52 105 SER A N 1
ATOM 793 C CA . SER A 1 105 ? 31.595 41.668 28.406 1.00 24.59 105 SER A CA 1
ATOM 794 C C . SER A 1 105 ? 32.177 40.269 28.215 1.00 23.95 105 SER A C 1
ATOM 795 O O . SER A 1 105 ? 31.422 39.303 28.165 1.00 23.33 105 SER A O 1
ATOM 798 N N . LEU A 1 106 ? 33.498 40.139 28.095 1.00 19.99 106 LEU A N 1
ATOM 799 C CA . LEU A 1 106 ? 34.052 38.812 27.915 1.00 18.94 106 LEU A CA 1
ATOM 800 C C . LEU A 1 106 ? 33.836 37.925 29.138 1.00 19.88 106 LEU A C 1
ATOM 801 O O . LEU A 1 106 ? 33.761 36.710 29.005 1.00 16.58 106 LEU A O 1
ATOM 806 N N . MET A 1 107 ? 33.815 38.530 30.325 1.00 20.91 107 MET A N 1
ATOM 807 C CA . MET A 1 107 ? 33.597 37.765 31.543 1.00 26.17 107 MET A CA 1
ATOM 808 C C . MET A 1 107 ? 32.163 37.226 31.576 1.00 22.51 107 MET A C 1
ATOM 809 O O . MET A 1 107 ? 31.919 36.094 31.991 1.00 20.63 107 MET A O 1
ATOM 814 N N . GLU A 1 108 ? 31.237 38.075 31.148 1.00 24.59 108 GLU A N 1
ATOM 815 C CA . GLU A 1 108 ? 29.829 37.743 31.060 1.00 27.46 108 GLU A CA 1
ATOM 816 C C . GLU A 1 108 ? 29.621 36.635 30.023 1.00 26.68 108 GLU A C 1
ATOM 817 O O . GLU A 1 108 ? 28.822 35.723 30.227 1.00 27.25 108 GLU A O 1
ATOM 823 N N . VAL A 1 109 ? 30.327 36.707 28.886 1.00 19.61 109 VAL A N 1
ATOM 824 C CA . VAL A 1 109 ? 30.171 35.693 27.867 1.00 18.10 109 VAL A CA 1
ATOM 825 C C . VAL A 1 109 ? 30.748 34.377 28.389 1.00 21.54 109 VAL A C 1
ATOM 826 O O . VAL A 1 109 ? 30.212 33.312 28.086 1.00 23.83 109 VAL A O 1
ATOM 830 N N . ARG A 1 110 ? 31.897 34.454 29.080 1.00 19.52 110 ARG A N 1
ATOM 831 C CA . ARG A 1 110 ? 32.589 33.290 29.625 1.00 20.93 110 ARG A CA 1
ATOM 832 C C . ARG A 1 110 ? 31.681 32.527 30.608 1.00 23.06 110 ARG A C 1
ATOM 833 O O . ARG A 1 110 ? 31.592 31.299 30.566 1.00 23.55 110 ARG A O 1
ATOM 841 N N . GLU A 1 111 ? 30.986 33.300 31.433 1.00 21.22 111 GLU A N 1
ATOM 842 C CA . GLU A 1 111 ? 30.088 32.818 32.482 1.00 26.20 111 GLU A CA 1
ATOM 843 C C . GLU A 1 111 ? 28.872 32.095 31.880 1.00 28.31 111 GLU A C 1
ATOM 844 O O . GLU A 1 111 ? 28.376 31.118 32.448 1.00 31.06 111 GLU A O 1
ATOM 850 N N . HIS A 1 112 ? 28.393 32.594 30.730 1.00 24.20 112 HIS A N 1
ATOM 851 C CA . HIS A 1 112 ? 27.185 32.105 30.089 1.00 22.41 112 HIS A CA 1
ATOM 852 C C . HIS A 1 112 ? 27.446 31.083 28.988 1.00 22.64 112 HIS A C 1
ATOM 853 O O . HIS A 1 112 ? 26.541 30.714 28.256 1.00 21.22 112 HIS A O 1
ATOM 860 N N . LEU A 1 113 ? 28.659 30.581 28.859 1.00 24.28 113 LEU A N 1
ATOM 861 C CA . LEU A 1 113 ? 28.921 29.702 27.735 1.00 26.46 113 LEU A CA 1
ATOM 862 C C . LEU A 1 113 ? 28.002 28.488 27.773 1.00 28.82 113 LEU A C 1
ATOM 863 O O . LEU A 1 113 ? 27.751 27.908 28.824 1.00 29.80 113 LEU A O 1
ATOM 868 N N . ASP A 1 114 ? 27.573 28.058 26.596 1.00 29.18 114 ASP A N 1
ATOM 869 C CA . ASP A 1 114 ? 26.901 26.784 26.473 1.00 27.57 114 ASP A CA 1
ATOM 870 C C . ASP A 1 114 ? 27.969 25.776 26.079 1.00 28.16 114 ASP A C 1
ATOM 871 O O . ASP A 1 114 ? 28.302 25.597 24.912 1.00 28.72 114 ASP A O 1
ATOM 876 N N . THR A 1 115 ? 28.529 25.133 27.098 1.00 23.57 115 THR A N 1
ATOM 877 C CA . THR A 1 115 ? 29.673 24.272 26.900 1.00 26.07 115 THR A CA 1
ATOM 878 C C . THR A 1 115 ? 29.301 23.129 25.959 1.00 28.08 115 THR A C 1
ATOM 879 O O . THR A 1 115 ? 30.128 22.685 25.155 1.00 36.95 115 THR A O 1
ATOM 883 N N . HIS A 1 116 ? 28.075 22.624 26.062 1.00 30.30 116 HIS A N 1
ATOM 884 C CA . HIS A 1 116 ? 27.699 21.483 25.240 1.00 31.51 116 HIS A CA 1
ATOM 885 C C . HIS A 1 116 ? 27.602 21.910 23.769 1.00 25.69 116 HIS A C 1
ATOM 886 O O . HIS A 1 116 ? 28.018 21.151 22.889 1.00 24.66 116 HIS A O 1
ATOM 893 N N . ALA A 1 117 ? 27.000 23.089 23.517 1.00 24.95 117 ALA A N 1
ATOM 894 C CA . ALA A 1 117 ? 26.904 23.664 22.175 1.00 26.27 117 ALA A CA 1
ATOM 895 C C . ALA A 1 117 ? 28.292 23.834 21.570 1.00 26.79 117 ALA A C 1
ATOM 896 O O . ALA A 1 117 ? 28.519 23.452 20.420 1.00 31.55 117 ALA A O 1
ATOM 898 N N . LEU A 1 118 ? 29.258 24.289 22.376 1.00 25.51 118 LEU A N 1
ATOM 899 C CA . LEU A 1 118 ? 30.639 24.335 21.954 1.00 26.45 118 LEU A CA 1
ATOM 900 C C . LEU A 1 118 ? 31.156 22.959 21.546 1.00 32.15 118 LEU A C 1
ATOM 901 O O . LEU A 1 118 ? 31.914 22.881 20.586 1.00 32.64 118 LEU A O 1
ATOM 906 N N . GLU A 1 119 ? 30.847 21.901 22.316 1.00 34.05 119 GLU A N 1
ATOM 907 C CA . GLU A 1 119 ? 31.430 20.574 22.090 1.00 30.80 119 GLU A CA 1
ATOM 908 C C . GLU A 1 119 ? 30.914 20.002 20.766 1.00 27.30 119 GLU A C 1
ATOM 909 O O . GLU A 1 119 ? 31.626 19.276 20.082 1.00 30.23 119 GLU A O 1
ATOM 915 N N . ARG A 1 120 ? 29.657 20.313 20.449 1.00 29.61 120 ARG A N 1
ATOM 916 C CA . ARG A 1 120 ? 28.987 19.787 19.281 1.00 32.48 120 ARG A CA 1
ATOM 917 C C . ARG A 1 120 ? 29.517 20.497 18.030 1.00 36.27 120 ARG A C 1
ATOM 918 O O . ARG A 1 120 ? 29.763 19.852 17.019 1.00 34.35 120 ARG A O 1
ATOM 926 N N . ALA A 1 121 ? 29.741 21.816 18.134 1.00 34.26 121 ALA A N 1
ATOM 927 C CA . ALA A 1 121 ? 30.330 22.608 17.056 1.00 33.19 121 ALA A CA 1
ATOM 928 C C . ALA A 1 121 ? 31.749 22.124 16.750 1.00 33.09 121 ALA A C 1
ATOM 929 O O . ALA A 1 121 ? 32.120 21.923 15.590 1.00 35.03 121 ALA A O 1
ATOM 931 N N . ILE A 1 122 ? 32.545 21.922 17.800 1.00 31.11 122 ILE A N 1
ATOM 932 C CA . ILE A 1 122 ? 33.918 21.474 17.638 1.00 31.45 122 ILE A CA 1
ATOM 933 C C . ILE A 1 122 ? 33.940 20.106 16.962 1.00 31.90 122 ILE A C 1
ATOM 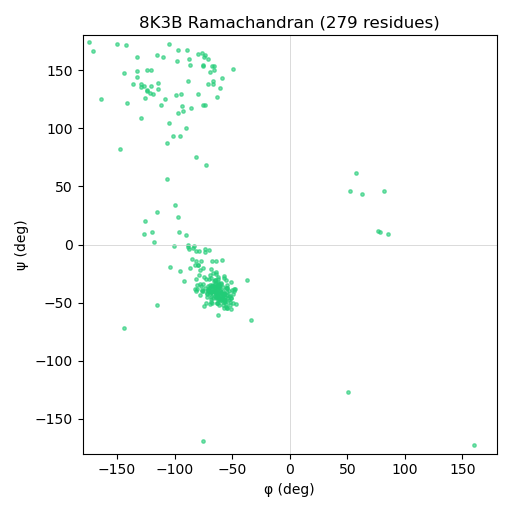934 O O . ILE A 1 122 ? 34.836 19.822 16.169 1.00 31.88 122 ILE A O 1
ATOM 939 N N . ALA A 1 123 ? 32.972 19.241 17.266 1.00 34.58 123 ALA A N 1
ATOM 940 C CA . ALA A 1 123 ? 33.047 17.883 16.739 1.00 37.47 123 ALA A CA 1
ATOM 941 C C . ALA A 1 123 ? 32.531 17.874 15.302 1.00 36.10 123 ALA A C 1
ATOM 942 O O . ALA A 1 123 ? 32.984 17.067 14.505 1.00 36.70 123 ALA A O 1
ATOM 944 N N . ALA A 1 124 ? 31.602 18.780 14.976 1.00 33.33 124 ALA A N 1
ATOM 945 C CA . ALA A 1 124 ? 31.143 18.921 13.602 1.00 33.89 124 ALA A CA 1
ATOM 946 C C . ALA A 1 124 ? 32.292 19.367 12.687 1.00 37.12 124 ALA A C 1
ATOM 947 O O . ALA A 1 124 ? 32.587 18.738 11.666 1.00 38.30 124 ALA A O 1
ATOM 949 N N . ILE A 1 125 ? 32.995 20.421 13.100 1.00 31.71 125 ILE A N 1
ATOM 950 C CA . ILE A 1 125 ? 34.069 20.975 12.315 1.00 29.55 125 ILE A CA 1
ATOM 951 C C . ILE A 1 125 ? 35.167 19.934 12.211 1.00 32.28 125 ILE A C 1
ATOM 952 O O . ILE A 1 125 ? 35.918 19.889 11.244 1.00 30.92 125 ILE A O 1
ATOM 957 N N . ALA A 1 126 ? 35.316 19.130 13.264 1.00 31.65 126 ALA A N 1
ATOM 958 C CA . ALA A 1 126 ? 36.489 18.284 13.348 1.00 30.96 126 ALA A CA 1
ATOM 959 C C . ALA A 1 126 ? 36.345 17.114 12.380 1.00 29.32 126 ALA A C 1
ATOM 960 O O . ALA A 1 126 ? 37.353 16.532 12.019 1.00 32.27 126 ALA A O 1
ATOM 962 N N . HIS A 1 127 ? 35.110 16.810 11.967 1.00 34.12 127 HIS A N 1
ATOM 963 C CA . HIS A 1 127 ? 34.803 15.742 11.022 1.00 42.12 127 HIS A CA 1
ATOM 964 C C . HIS A 1 127 ? 34.562 16.297 9.610 1.00 41.09 127 HIS A C 1
ATOM 965 O O . HIS A 1 127 ? 34.373 15.519 8.682 1.00 44.44 127 HIS A O 1
ATOM 972 N N . ALA A 1 128 ? 34.624 17.623 9.419 1.00 40.37 128 ALA A N 1
ATOM 973 C CA . ALA A 1 128 ? 34.306 18.233 8.127 1.00 36.31 128 ALA A CA 1
ATOM 974 C C . ALA A 1 128 ? 35.523 18.269 7.205 1.00 33.13 128 ALA A C 1
ATOM 975 O O . ALA A 1 128 ? 36.666 18.249 7.645 1.00 33.58 128 ALA A O 1
ATOM 977 N N . GLN A 1 129 ? 35.256 18.296 5.899 1.00 37.86 129 GLN A N 1
ATOM 978 C CA . GLN A 1 129 ? 36.294 18.539 4.904 1.00 38.11 129 GLN A CA 1
ATOM 979 C C . GLN A 1 129 ? 36.384 20.034 4.603 1.00 29.82 129 GLN A C 1
ATOM 980 O O . GLN A 1 129 ? 37.475 20.523 4.330 1.00 30.51 129 GLN A O 1
ATOM 986 N N . ARG A 1 130 ? 35.239 20.728 4.692 1.00 29.11 130 ARG A N 1
ATOM 987 C CA . ARG A 1 130 ? 35.167 22.155 4.439 1.00 29.22 130 ARG A CA 1
ATOM 988 C C . ARG A 1 130 ? 34.526 22.863 5.618 1.00 24.86 130 ARG A C 1
ATOM 989 O O . ARG A 1 130 ? 33.525 22.392 6.127 1.00 26.26 130 ARG A O 1
ATOM 997 N N . VAL A 1 131 ? 35.101 24.000 6.034 1.00 21.55 131 VAL A N 1
ATOM 998 C CA . VAL A 1 131 ? 34.409 24.887 6.949 1.00 22.00 131 VAL A CA 1
ATOM 999 C C . VAL A 1 131 ? 34.348 26.267 6.300 1.00 23.03 131 VAL A C 1
ATOM 1000 O O . VAL A 1 131 ? 35.365 26.771 5.829 1.00 27.50 131 VAL A O 1
ATOM 1004 N N . GLU A 1 132 ? 33.172 26.883 6.315 1.00 19.77 132 GLU A N 1
ATOM 1005 C CA . GLU A 1 132 ? 32.987 28.179 5.695 1.00 21.14 132 GLU A CA 1
ATOM 1006 C C . GLU A 1 132 ? 32.453 29.129 6.752 1.00 20.02 132 GLU A C 1
ATOM 1007 O O . GLU A 1 132 ? 31.741 28.682 7.651 1.00 19.46 132 GLU A O 1
ATOM 1013 N N . PHE A 1 133 ? 32.780 30.419 6.596 1.00 16.82 133 PHE A N 1
ATOM 1014 C CA . PHE A 1 133 ? 32.412 31.451 7.551 1.00 17.39 133 PHE A CA 1
ATOM 1015 C C . PHE A 1 133 ? 31.674 32.518 6.760 1.00 16.74 133 PHE A C 1
ATOM 1016 O O . PHE A 1 133 ? 32.218 33.001 5.770 1.00 14.29 133 PHE A O 1
ATOM 1024 N N . TYR A 1 134 ? 30.447 32.869 7.201 1.00 15.72 134 TYR A N 1
ATOM 1025 C CA . TYR A 1 134 ? 29.621 33.812 6.466 1.00 14.95 134 TYR A CA 1
ATOM 1026 C C . TYR A 1 134 ? 29.210 34.979 7.356 1.00 14.74 134 TYR A C 1
ATOM 1027 O O . TYR A 1 134 ? 28.691 34.786 8.453 1.00 14.34 134 TYR A O 1
ATOM 1036 N N . GLY A 1 135 ? 29.359 36.207 6.860 1.00 13.19 135 GLY A N 1
ATOM 1037 C CA . GLY A 1 135 ? 28.887 37.338 7.627 1.00 11.68 135 GLY A CA 1
ATOM 1038 C C . GLY A 1 135 ? 29.046 38.604 6.809 1.00 11.36 135 GLY A C 1
ATOM 1039 O O . GLY A 1 135 ? 29.729 38.559 5.795 1.00 11.51 135 GLY A O 1
ATOM 1040 N N . PHE A 1 136 ? 28.536 39.727 7.331 1.00 10.68 136 PHE A N 1
ATOM 1041 C CA . PHE A 1 136 ? 28.593 41.021 6.679 1.00 11.53 136 PHE A CA 1
ATOM 1042 C C . PHE A 1 136 ? 29.072 42.057 7.695 1.00 11.16 136 PHE A C 1
ATOM 1043 O O . PHE A 1 136 ? 28.998 41.840 8.902 1.00 11.94 136 PHE A O 1
ATOM 1051 N N . GLY A 1 137 ? 29.548 43.195 7.184 1.00 11.36 137 GLY A N 1
ATOM 1052 C CA . GLY A 1 137 ? 30.088 44.272 7.989 1.00 12.70 137 GLY A CA 1
ATOM 1053 C C . GLY A 1 137 ? 31.128 43.735 8.966 1.00 12.68 137 GLY A C 1
ATOM 1054 O O . GLY A 1 137 ? 32.029 43.012 8.547 1.00 13.76 137 GLY A O 1
ATOM 1055 N N . ALA A 1 138 ? 30.947 44.040 10.260 1.00 13.84 138 ALA A N 1
ATOM 1056 C CA . ALA A 1 138 ? 31.821 43.562 11.315 1.00 14.97 138 ALA A CA 1
ATOM 1057 C C . ALA A 1 138 ? 31.944 42.040 11.301 1.00 14.23 138 ALA A C 1
ATOM 1058 O O . ALA A 1 138 ? 33.030 41.530 11.603 1.00 13.14 138 ALA A O 1
ATOM 1060 N N . SER A 1 139 ? 30.845 41.349 10.951 1.00 11.56 139 SER A N 1
ATOM 1061 C CA . SER A 1 139 ? 30.786 39.898 11.012 1.00 11.63 139 SER A CA 1
ATOM 1062 C C . SER A 1 139 ? 31.512 39.259 9.810 1.00 11.19 139 SER A C 1
ATOM 1063 O O . SER A 1 139 ? 32.044 38.140 9.894 1.00 11.22 139 SER A O 1
ATOM 1066 N N . GLY A 1 140 ? 31.645 40.036 8.742 1.00 10.82 140 GLY A N 1
ATOM 1067 C CA . GLY A 1 140 ? 32.465 39.672 7.604 1.00 11.51 140 GLY A CA 1
ATOM 1068 C C . GLY A 1 140 ? 33.968 39.659 7.907 1.00 10.98 140 GLY A C 1
ATOM 1069 O O . GLY A 1 140 ? 34.718 38.796 7.415 1.00 10.44 140 GLY A O 1
ATOM 1070 N N . ALA A 1 141 ? 34.407 40.725 8.565 1.00 11.73 141 ALA A N 1
ATOM 1071 C CA . ALA A 1 141 ? 35.755 40.806 9.109 1.00 12.38 141 ALA A CA 1
ATOM 1072 C C . ALA A 1 141 ? 36.040 39.637 10.070 1.00 12.77 141 ALA A C 1
ATOM 1073 O O . ALA A 1 141 ? 37.082 38.999 9.944 1.00 12.40 141 ALA A O 1
ATOM 1075 N N . VAL A 1 142 ? 35.082 39.273 10.943 1.00 11.42 142 VAL A N 1
ATOM 1076 C CA . VAL A 1 142 ? 35.265 38.148 11.852 1.00 11.41 142 VAL A CA 1
ATOM 1077 C C . VAL A 1 142 ? 35.417 36.872 11.024 1.00 10.82 142 VAL A C 1
ATOM 1078 O O . VAL A 1 142 ? 36.289 36.048 11.305 1.00 11.54 142 VAL A O 1
ATOM 1082 N N . ALA A 1 143 ? 34.597 36.727 9.995 1.00 11.17 143 ALA A N 1
ATOM 1083 C CA . ALA A 1 143 ? 34.628 35.557 9.121 1.00 11.80 143 ALA A CA 1
ATOM 1084 C C . ALA A 1 143 ? 36.016 35.378 8.521 1.00 12.53 143 ALA A C 1
ATOM 1085 O O . ALA A 1 143 ? 36.576 34.285 8.536 1.00 13.15 143 ALA A O 1
ATOM 1087 N N . SER A 1 144 ? 36.580 36.458 7.973 1.00 13.49 144 SER A N 1
ATOM 1088 C CA . SER A 1 144 ? 37.881 36.363 7.331 1.00 13.03 144 SER A CA 1
ATOM 1089 C C . SER A 1 144 ? 38.993 36.160 8.350 1.00 12.97 144 SER A C 1
ATOM 1090 O O . SER A 1 144 ? 39.968 35.433 8.085 1.00 10.51 144 SER A O 1
ATOM 1093 N N . ASP A 1 145 ? 38.870 36.850 9.494 1.00 12.30 145 ASP A N 1
ATOM 1094 C CA . ASP A 1 145 ? 39.744 36.573 10.617 1.00 12.01 145 ASP A CA 1
ATOM 1095 C C . ASP A 1 145 ? 39.728 35.082 10.969 1.00 12.76 145 ASP A C 1
ATOM 1096 O O . ASP A 1 145 ? 40.779 34.452 11.108 1.00 11.18 145 ASP A O 1
ATOM 1101 N N . ALA A 1 146 ? 38.536 34.481 11.075 1.00 13.18 146 ALA A N 1
ATOM 1102 C CA . ALA A 1 146 ? 38.451 33.061 11.436 1.00 14.34 146 ALA A CA 1
ATOM 1103 C C . ALA A 1 146 ? 39.084 32.190 10.347 1.00 13.93 146 ALA A C 1
ATOM 1104 O O . ALA A 1 146 ? 39.709 31.203 10.666 1.00 13.63 146 ALA A O 1
ATOM 1106 N N . GLN A 1 147 ? 38.940 32.541 9.062 1.00 15.09 147 GLN A N 1
ATOM 1107 C CA . GLN A 1 147 ? 39.522 31.743 7.994 1.00 14.50 147 GLN A CA 1
ATOM 1108 C C . GLN A 1 147 ? 41.049 31.689 8.143 1.00 15.33 147 GLN A C 1
ATOM 1109 O O . GLN A 1 147 ? 41.676 30.670 7.886 1.00 16.92 147 GLN A O 1
ATOM 1115 N N . HIS A 1 148 ? 41.637 32.804 8.559 1.00 15.07 148 HIS A N 1
ATOM 1116 C CA . HIS A 1 148 ? 43.067 32.905 8.788 1.00 15.58 148 HIS A CA 1
ATOM 1117 C C . HIS A 1 148 ? 43.522 31.996 9.944 1.00 15.50 148 HIS A C 1
ATOM 1118 O O . HIS A 1 148 ? 44.618 31.458 9.864 1.00 15.26 148 HIS A O 1
ATOM 1125 N N . LYS A 1 149 ? 42.668 31.749 10.938 1.00 14.64 149 LYS A N 1
ATOM 1126 C CA . LYS A 1 149 ? 43.013 30.874 12.047 1.00 17.71 149 LYS A CA 1
ATOM 1127 C C . LYS A 1 149 ? 42.819 29.425 11.621 1.00 19.76 149 LYS A C 1
ATOM 1128 O O . LYS A 1 149 ? 43.684 28.619 11.895 1.00 19.36 149 LYS A O 1
ATOM 1134 N N . PHE A 1 150 ? 41.754 29.125 10.860 1.00 19.90 150 PHE A N 1
ATOM 1135 C CA . PHE A 1 150 ? 41.333 27.749 10.610 1.00 19.87 150 PHE A CA 1
ATOM 1136 C C . PHE A 1 150 ? 42.025 27.069 9.426 1.00 20.92 150 PHE A C 1
ATOM 1137 O O . PHE A 1 150 ? 41.954 25.847 9.390 1.00 21.13 150 PHE A O 1
ATOM 1145 N N . PHE A 1 151 ? 42.632 27.792 8.457 1.00 18.29 151 PHE A N 1
ATOM 1146 C CA . PHE A 1 151 ? 43.098 27.137 7.221 1.00 20.08 151 PHE A CA 1
ATOM 1147 C C . PHE A 1 151 ? 44.209 26.131 7.534 1.00 21.67 151 PHE A C 1
ATOM 1148 O O . PHE A 1 151 ? 44.437 25.204 6.756 1.00 23.49 151 PHE A O 1
ATOM 1156 N N . ARG A 1 152 ? 44.900 26.322 8.663 1.00 23.68 152 ARG A N 1
ATOM 1157 C CA . ARG A 1 152 ? 46.023 25.483 9.053 1.00 24.41 152 ARG A CA 1
ATOM 1158 C C . ARG A 1 152 ? 45.591 24.194 9.756 1.00 26.84 152 ARG A C 1
ATOM 1159 O O . ARG A 1 152 ? 46.444 23.378 10.077 1.00 29.42 152 ARG A O 1
ATOM 1167 N N . LEU A 1 153 ? 44.299 23.957 9.963 1.00 27.55 153 LEU A N 1
ATOM 1168 C CA . LEU A 1 153 ? 43.888 22.800 10.738 1.00 29.25 153 LEU A CA 1
ATOM 1169 C C . LEU A 1 153 ? 43.436 21.615 9.873 1.00 28.69 153 LEU A C 1
ATOM 1170 O O . LEU A 1 153 ? 42.572 20.828 10.301 1.00 30.08 153 LEU A O 1
ATOM 1175 N N . LEU A 1 154 ? 44.061 21.448 8.701 1.00 32.40 154 LEU A N 1
ATOM 1176 C CA . LEU A 1 154 ? 43.889 20.253 7.878 1.00 34.67 154 LEU A CA 1
ATOM 1177 C C . LEU A 1 154 ? 42.431 20.126 7.419 1.00 35.46 154 LEU A C 1
ATOM 1178 O O . LEU A 1 154 ? 41.833 19.051 7.459 1.00 42.21 154 LEU A O 1
ATOM 1183 N N . LEU A 1 155 ? 41.841 21.251 6.995 1.00 34.05 155 LEU A N 1
ATOM 1184 C CA . LEU A 1 155 ? 40.629 21.241 6.205 1.00 30.40 155 LEU A CA 1
ATOM 1185 C C . LEU A 1 155 ? 40.614 22.464 5.291 1.00 28.31 155 LEU A C 1
ATOM 1186 O O . LEU A 1 155 ? 41.486 23.306 5.384 1.00 28.08 155 LEU A O 1
ATOM 1191 N N . SER A 1 156 ? 39.636 22.529 4.389 1.00 28.40 156 SER A N 1
ATOM 1192 C CA . SER A 1 156 ? 39.465 23.683 3.516 1.00 28.77 156 SER A CA 1
ATOM 1193 C C . SER A 1 156 ? 38.628 24.738 4.228 1.00 25.81 156 SER A C 1
ATOM 1194 O O . SER A 1 156 ? 37.478 24.479 4.564 1.00 30.59 156 SER A O 1
ATOM 1197 N N . ALA A 1 157 ? 39.213 25.916 4.465 1.00 21.67 157 ALA A N 1
ATOM 1198 C CA . ALA A 1 157 ? 38.516 27.005 5.136 1.00 20.29 157 ALA A CA 1
ATOM 1199 C C . ALA A 1 157 ? 38.336 28.164 4.158 1.00 18.23 157 ALA A C 1
ATOM 1200 O O . ALA A 1 157 ? 39.292 28.563 3.498 1.00 15.63 157 ALA A O 1
ATOM 1202 N N . ALA A 1 158 ? 37.114 28.707 4.129 1.00 17.19 158 ALA A N 1
ATOM 1203 C CA . ALA A 1 158 ? 36.801 29.811 3.247 1.00 16.51 158 ALA A CA 1
ATOM 1204 C C . ALA A 1 158 ? 35.831 30.750 3.948 1.00 14.22 158 ALA A C 1
ATOM 1205 O O . ALA A 1 158 ? 35.048 30.316 4.782 1.00 15.87 158 ALA A O 1
ATOM 1207 N N . ALA A 1 159 ? 35.942 32.053 3.655 1.00 12.52 159 ALA A N 1
ATOM 1208 C CA . ALA A 1 159 ? 35.079 33.076 4.247 1.00 11.75 159 ALA A CA 1
ATOM 1209 C C . ALA A 1 159 ? 34.505 33.946 3.124 1.00 13.41 159 ALA A C 1
ATOM 1210 O O . ALA A 1 159 ? 35.243 34.333 2.234 1.00 14.18 159 ALA A O 1
ATOM 1212 N N . TYR A 1 160 ? 33.203 34.254 3.152 1.00 14.20 160 TYR A N 1
ATOM 1213 C CA . TYR A 1 160 ? 32.600 35.109 2.137 1.00 13.66 160 TYR A CA 1
ATOM 1214 C C . TYR A 1 160 ? 31.673 36.103 2.815 1.00 13.12 160 TYR A C 1
ATOM 1215 O O . TYR A 1 160 ? 30.934 35.712 3.720 1.00 13.30 160 TYR A O 1
ATOM 1224 N N . SER A 1 161 ? 31.721 37.347 2.351 1.00 13.35 161 SER A N 1
ATOM 1225 C CA . SER A 1 161 ? 30.825 38.435 2.739 1.00 14.97 161 SER A CA 1
ATOM 1226 C C . SER A 1 161 ? 30.022 38.938 1.536 1.00 14.06 161 SER A C 1
ATOM 1227 O O . SER A 1 161 ? 29.283 39.921 1.628 1.00 14.08 161 SER A O 1
ATOM 1230 N N . ASP A 1 162 ? 30.213 38.307 0.384 1.00 12.41 162 ASP A N 1
ATOM 1231 C CA . ASP A 1 162 ? 29.385 38.556 -0.775 1.00 14.05 162 ASP A CA 1
ATOM 1232 C C . ASP A 1 162 ? 28.283 37.501 -0.713 1.00 14.47 162 ASP A C 1
ATOM 1233 O O . ASP A 1 162 ? 28.527 36.293 -0.685 1.00 16.77 162 ASP A O 1
ATOM 1238 N N . PRO A 1 163 ? 27.011 37.911 -0.616 1.00 15.53 163 PRO A N 1
ATOM 1239 C CA . PRO A 1 163 ? 25.927 36.931 -0.397 1.00 15.28 163 PRO A CA 1
ATOM 1240 C C . PRO A 1 163 ? 25.703 35.976 -1.574 1.00 16.43 163 PRO A C 1
ATOM 1241 O O . PRO A 1 163 ? 25.258 34.840 -1.374 1.00 17.95 163 PRO A O 1
ATOM 1245 N N . HIS A 1 164 ? 26.088 36.411 -2.784 1.00 16.52 164 HIS A N 1
ATOM 1246 C CA . HIS A 1 164 ? 25.957 35.584 -3.974 1.00 14.58 164 HIS A CA 1
ATOM 1247 C C . HIS A 1 164 ? 26.979 34.471 -3.926 1.00 16.49 164 HIS A C 1
ATOM 1248 O O . HIS A 1 164 ? 26.663 33.332 -4.265 1.00 18.03 164 HIS A O 1
ATOM 1255 N N . MET A 1 165 ? 28.219 34.802 -3.499 1.00 16.16 165 MET A N 1
ATOM 1256 C CA . MET A 1 165 ? 29.219 33.774 -3.289 1.00 16.17 165 MET A CA 1
ATOM 1257 C C . MET A 1 165 ? 28.809 32.832 -2.152 1.00 15.57 165 MET A C 1
ATOM 1258 O O . MET A 1 165 ? 29.122 31.652 -2.177 1.00 15.34 165 MET A O 1
ATOM 1263 N N . GLN A 1 166 ? 28.232 33.364 -1.074 1.00 15.03 166 GLN A N 1
ATOM 1264 C CA . GLN A 1 166 ? 27.784 32.518 0.038 1.00 17.29 166 GLN A CA 1
ATOM 1265 C C . GLN A 1 166 ? 26.764 31.466 -0.430 1.00 18.16 166 GLN A C 1
ATOM 1266 O O . GLN A 1 166 ? 26.852 30.283 -0.095 1.00 19.79 166 GLN A O 1
ATOM 1272 N N . ALA A 1 167 ? 25.784 31.914 -1.215 1.00 20.74 167 ALA A N 1
ATOM 1273 C CA . ALA A 1 167 ? 24.725 31.042 -1.698 1.00 21.47 167 ALA A CA 1
ATOM 1274 C C . ALA A 1 167 ? 25.299 29.940 -2.594 1.00 21.52 167 ALA A C 1
ATOM 1275 O O . ALA A 1 167 ? 25.094 28.733 -2.373 1.00 21.18 167 ALA A O 1
ATOM 1277 N N . MET A 1 168 ? 26.102 30.357 -3.567 1.00 19.87 168 MET A N 1
ATOM 1278 C CA . MET A 1 168 ? 26.614 29.425 -4.551 1.00 21.20 168 MET A CA 1
ATOM 1279 C C . MET A 1 168 ? 27.571 28.463 -3.870 1.00 21.77 168 MET A C 1
ATOM 1280 O O . MET A 1 168 ? 27.698 27.315 -4.280 1.00 24.74 168 MET A O 1
ATOM 1285 N N . SER A 1 169 ? 28.331 28.960 -2.898 1.00 21.07 169 SER A N 1
ATOM 1286 C CA . SER A 1 169 ? 29.268 28.075 -2.234 1.00 23.30 169 SER A CA 1
ATOM 1287 C C . SER A 1 169 ? 28.508 27.093 -1.339 1.00 22.09 169 SER A C 1
ATOM 1288 O O . SER A 1 169 ? 28.848 25.914 -1.273 1.00 25.38 169 SER A O 1
ATOM 1291 N N . ALA A 1 170 ? 27.552 27.628 -0.591 1.00 21.22 170 ALA A N 1
ATOM 1292 C CA . ALA A 1 170 ? 26.780 26.863 0.387 1.00 24.18 170 ALA A CA 1
ATOM 1293 C C . ALA A 1 170 ? 26.173 25.601 -0.241 1.00 28.45 170 ALA A C 1
ATOM 1294 O O . ALA A 1 170 ? 26.367 24.496 0.270 1.00 29.51 170 ALA A O 1
ATOM 1296 N N . VAL A 1 171 ? 25.513 25.767 -1.393 1.00 26.57 171 VAL A N 1
ATOM 1297 C CA . VAL A 1 171 ? 24.773 24.675 -2.010 1.00 29.09 171 VAL A CA 1
ATOM 1298 C C . VAL A 1 171 ? 25.709 23.569 -2.499 1.00 27.35 171 VAL A C 1
ATOM 1299 O O . VAL A 1 171 ? 25.228 22.480 -2.714 1.00 31.33 171 VAL A O 1
ATOM 1303 N N . THR A 1 172 ? 27.017 23.810 -2.599 1.00 28.99 172 THR A N 1
ATOM 1304 C CA . THR A 1 172 ? 28.009 22.784 -2.926 1.00 28.31 172 THR A CA 1
ATOM 1305 C C . THR A 1 172 ? 28.559 22.044 -1.699 1.00 27.86 172 THR A C 1
ATOM 1306 O O . THR A 1 172 ? 29.413 21.173 -1.854 1.00 28.07 172 THR A O 1
ATOM 1310 N N . LEU A 1 173 ? 28.133 22.405 -0.474 1.00 33.01 173 LEU A N 1
ATOM 1311 C CA . LEU A 1 173 ? 28.606 21.748 0.743 1.00 33.45 173 LEU A CA 1
ATOM 1312 C C . LEU A 1 173 ? 28.027 20.331 0.846 1.00 32.85 173 LEU A C 1
ATOM 1313 O O . LEU A 1 173 ? 26.855 20.119 0.600 1.00 38.64 173 LEU A O 1
ATOM 1318 N N . LYS A 1 174 ? 28.847 19.365 1.250 1.00 40.27 174 LYS A N 1
ATOM 1319 C CA . LYS A 1 174 ? 28.360 18.039 1.611 1.00 44.25 174 LYS A CA 1
ATOM 1320 C C . LYS A 1 174 ? 27.687 18.099 2.983 1.00 50.11 174 LYS A C 1
ATOM 1321 O O . LYS A 1 174 ? 28.011 18.966 3.792 1.00 49.40 174 LYS A O 1
ATOM 1327 N N . PRO A 1 175 ? 26.727 17.197 3.303 1.00 52.90 175 PRO A N 1
ATOM 1328 C CA . PRO A 1 175 ? 26.120 17.178 4.638 1.00 51.35 175 PRO A CA 1
ATOM 1329 C C . PRO A 1 175 ? 27.188 16.994 5.716 1.00 45.87 175 PRO A C 1
ATOM 1330 O O . PRO A 1 175 ? 27.067 17.482 6.833 1.00 42.82 175 PRO A O 1
ATOM 1334 N N . SER A 1 176 ? 28.265 16.312 5.337 1.00 43.76 176 SER A N 1
ATOM 1335 C CA . SER A 1 176 ? 29.447 16.160 6.163 1.00 44.10 176 SER A CA 1
ATOM 1336 C C . SER A 1 176 ? 30.133 17.485 6.569 1.00 44.36 176 SER A C 1
ATOM 1337 O O . SER A 1 176 ? 30.977 17.478 7.461 1.00 40.91 176 SER A O 1
ATOM 1340 N N . ASP A 1 177 ? 29.795 18.630 5.946 1.00 42.13 177 ASP A N 1
ATOM 1341 C CA . ASP A 1 177 ? 30.583 19.857 6.055 1.00 38.05 177 ASP A CA 1
ATOM 1342 C C . ASP A 1 177 ? 29.901 20.869 6.982 1.00 32.17 177 ASP A C 1
ATOM 1343 O O . ASP A 1 177 ? 28.784 20.651 7.453 1.00 31.68 177 ASP A O 1
ATOM 1348 N N . VAL A 1 178 ? 30.610 21.973 7.276 1.00 28.14 178 VAL A N 1
ATOM 1349 C CA . VAL A 1 178 ? 30.153 22.979 8.231 1.00 27.08 178 VAL A CA 1
ATOM 1350 C C . VAL A 1 178 ? 30.204 24.397 7.661 1.00 23.54 178 VAL A C 1
ATOM 1351 O O . VAL A 1 178 ? 31.179 24.799 7.033 1.00 27.85 178 VAL A O 1
ATOM 1355 N N . ALA A 1 179 ? 29.155 25.161 7.958 1.00 22.11 179 ALA A N 1
ATOM 1356 C CA . ALA A 1 179 ? 29.107 26.597 7.772 1.00 21.64 179 ALA A CA 1
ATOM 1357 C C . ALA A 1 179 ? 28.845 27.294 9.101 1.00 22.51 179 ALA A C 1
ATOM 1358 O O . ALA A 1 179 ? 28.018 26.819 9.886 1.00 24.96 179 ALA A O 1
ATOM 1360 N N . ILE A 1 180 ? 29.571 28.393 9.374 1.00 20.54 180 ILE A N 1
ATOM 1361 C CA . ILE A 1 180 ? 29.300 29.223 10.542 1.00 19.12 180 ILE A CA 1
ATOM 1362 C C . ILE A 1 180 ? 28.760 30.570 10.071 1.00 18.01 180 ILE A C 1
ATOM 1363 O O . ILE A 1 180 ? 29.461 31.311 9.374 1.00 22.99 180 ILE A O 1
ATOM 1368 N N . CYS A 1 181 ? 27.543 30.927 10.482 1.00 17.07 181 CYS A N 1
ATOM 1369 C CA . CYS A 1 181 ? 26.965 32.226 10.161 1.00 16.98 181 CYS A CA 1
ATOM 1370 C C . CYS A 1 181 ? 27.165 33.137 11.370 1.00 16.29 181 CYS A C 1
ATOM 1371 O O . CYS A 1 181 ? 26.808 32.741 12.473 1.00 18.00 181 CYS A O 1
ATOM 1374 N N . ILE A 1 182 ? 27.730 34.348 11.161 1.00 14.90 182 ILE A N 1
ATOM 1375 C CA . ILE A 1 182 ? 28.160 35.211 12.252 1.00 12.96 182 ILE A CA 1
ATOM 1376 C C . ILE A 1 182 ? 27.349 36.482 12.148 1.00 12.73 182 ILE A C 1
ATOM 1377 O O . ILE A 1 182 ? 27.260 37.076 11.078 1.00 15.01 182 ILE A O 1
ATOM 1382 N N . SER A 1 183 ? 26.742 36.878 13.266 1.00 14.84 183 SER A N 1
ATOM 1383 C CA . SER A 1 183 ? 25.776 37.961 13.263 1.00 16.32 183 SER A CA 1
ATOM 1384 C C . SER A 1 183 ? 25.573 38.416 14.697 1.00 19.35 183 SER A C 1
ATOM 1385 O O . SER A 1 183 ? 25.268 37.587 15.559 1.00 22.82 183 SER A O 1
ATOM 1388 N N . GLN A 1 184 ? 25.766 39.708 14.952 1.00 17.74 184 GLN A N 1
ATOM 1389 C CA . GLN A 1 184 ? 25.498 40.210 16.290 1.00 17.73 184 GLN A CA 1
ATOM 1390 C C . GLN A 1 184 ? 23.985 40.349 16.448 1.00 17.39 184 GLN A C 1
ATOM 1391 O O . GLN A 1 184 ? 23.457 40.099 17.528 1.00 16.56 184 GLN A O 1
ATOM 1397 N N . SER A 1 185 ? 23.301 40.731 15.365 1.00 21.87 185 SER A N 1
ATOM 1398 C CA . SER A 1 185 ? 21.857 40.949 15.367 1.00 19.02 185 SER A CA 1
ATOM 1399 C C . SER A 1 185 ? 21.088 39.652 15.212 1.00 20.70 185 SER A C 1
ATOM 1400 O O . SER A 1 185 ? 19.984 39.548 15.728 1.00 20.22 185 SER A O 1
ATOM 1403 N N . GLY A 1 186 ? 21.574 38.732 14.389 1.00 19.53 186 GLY A N 1
ATOM 1404 C CA . GLY A 1 186 ? 20.837 37.509 14.079 1.00 19.83 186 GLY A CA 1
ATOM 1405 C C . GLY A 1 186 ? 19.714 37.734 13.056 1.00 20.79 186 GLY A C 1
ATOM 1406 O O . GLY A 1 186 ? 18.892 36.817 12.844 1.00 20.19 186 GLY A O 1
ATOM 1407 N N . ARG A 1 187 ? 19.711 38.933 12.432 1.00 18.68 187 ARG A N 1
ATOM 1408 C CA . ARG A 1 187 ? 18.590 39.453 11.660 1.00 21.69 187 ARG A CA 1
ATOM 1409 C C . ARG A 1 187 ? 18.974 39.890 10.231 1.00 21.96 187 ARG A C 1
ATOM 1410 O O . ARG A 1 187 ? 18.165 40.444 9.487 1.00 19.66 187 ARG A O 1
ATOM 1418 N N . SER A 1 188 ? 20.196 39.586 9.773 1.00 22.32 188 SER A N 1
ATOM 1419 C CA . SER A 1 188 ? 20.618 39.980 8.433 1.00 19.89 188 SER A CA 1
ATOM 1420 C C . SER A 1 188 ? 19.916 39.093 7.405 1.00 19.02 188 SER A C 1
ATOM 1421 O O . SER A 1 188 ? 20.097 37.864 7.383 1.00 19.23 188 SER A O 1
ATOM 1424 N N . LYS A 1 189 ? 19.139 39.728 6.520 1.00 20.93 189 LYS A N 1
ATOM 1425 C CA . LYS A 1 189 ? 18.294 38.979 5.571 1.00 23.46 189 LYS A CA 1
ATOM 1426 C C . LYS A 1 189 ? 19.078 38.013 4.678 1.00 24.29 189 LYS A C 1
ATOM 1427 O O . LYS A 1 189 ? 18.727 36.826 4.568 1.00 23.25 189 LYS A O 1
ATOM 1433 N N . ASP A 1 190 ? 20.173 38.499 4.049 1.00 19.76 190 ASP A N 1
ATOM 1434 C CA . ASP A 1 190 ? 20.928 37.631 3.157 1.00 19.27 190 ASP A CA 1
ATOM 1435 C C . ASP A 1 190 ? 21.491 36.450 3.929 1.00 17.64 190 ASP A C 1
ATOM 1436 O O . ASP A 1 190 ? 21.599 35.351 3.389 1.00 18.38 190 ASP A O 1
ATOM 1441 N N . LEU A 1 191 ? 21.855 36.671 5.200 1.00 16.13 191 LEU A N 1
ATOM 1442 C CA . LEU A 1 191 ? 22.468 35.611 5.973 1.00 17.75 191 LEU A CA 1
ATOM 1443 C C . LEU A 1 191 ? 21.454 34.512 6.292 1.00 19.47 191 LEU A C 1
ATOM 1444 O O . LEU A 1 191 ? 21.838 33.345 6.386 1.00 19.09 191 LEU A O 1
ATOM 1449 N N . LEU A 1 192 ? 20.167 34.870 6.416 1.00 22.38 192 LEU A N 1
ATOM 1450 C CA . LEU A 1 192 ? 19.117 33.868 6.640 1.00 24.58 192 LEU A CA 1
ATOM 1451 C C . LEU A 1 192 ? 18.884 33.040 5.368 1.00 22.97 192 LEU A C 1
ATOM 1452 O O . LEU A 1 192 ? 18.763 31.815 5.461 1.00 23.24 192 LEU A O 1
ATOM 1457 N N . ILE A 1 193 ? 18.914 33.691 4.197 1.00 21.66 193 ILE A N 1
ATOM 1458 C CA . ILE A 1 193 ? 18.933 32.998 2.904 1.00 22.76 193 ILE A CA 1
ATOM 1459 C C . ILE A 1 193 ? 20.082 32.014 2.846 1.00 23.98 193 ILE A C 1
ATOM 1460 O O . ILE A 1 193 ? 19.860 30.826 2.584 1.00 25.86 193 ILE A O 1
ATOM 1465 N N . THR A 1 194 ? 21.314 32.504 3.106 1.00 21.88 194 THR A N 1
ATOM 1466 C CA . THR A 1 194 ? 22.472 31.628 3.136 1.00 20.67 194 THR A CA 1
ATOM 1467 C C . THR A 1 194 ? 22.289 30.474 4.126 1.00 19.49 194 THR A C 1
ATOM 1468 O O . THR A 1 194 ? 22.629 29.342 3.811 1.00 24.35 194 THR A O 1
ATOM 1472 N N . ALA A 1 195 ? 21.911 30.770 5.363 1.00 20.76 195 ALA A N 1
ATOM 1473 C CA . ALA A 1 195 ? 21.658 29.750 6.391 1.00 23.92 195 ALA A CA 1
ATOM 1474 C C . ALA A 1 195 ? 20.643 28.692 5.935 1.00 24.45 195 ALA A C 1
ATOM 1475 O O . ALA A 1 195 ? 20.856 27.501 6.157 1.00 26.16 195 ALA A O 1
ATOM 1477 N N . ASN A 1 196 ? 19.556 29.117 5.299 1.00 25.95 196 ASN A N 1
ATOM 1478 C CA . ASN A 1 196 ? 18.579 28.174 4.737 1.00 31.07 196 ASN A CA 1
ATOM 1479 C C . ASN A 1 196 ? 19.204 27.260 3.690 1.00 33.09 196 ASN A C 1
ATOM 1480 O O . ASN A 1 196 ? 18.931 26.056 3.714 1.00 31.97 196 ASN A O 1
ATOM 1485 N N . LEU A 1 197 ? 20.083 27.816 2.825 1.00 29.17 197 LEU A N 1
ATOM 1486 C CA . LEU A 1 197 ? 20.749 27.005 1.816 1.00 25.71 197 LEU A CA 1
ATOM 1487 C C . LEU A 1 197 ? 21.659 25.984 2.454 1.00 25.22 197 LEU A C 1
ATOM 1488 O O . LEU A 1 197 ? 21.787 24.908 1.897 1.00 28.89 197 LEU A O 1
ATOM 1493 N N . VAL A 1 198 ? 22.360 26.337 3.548 1.00 26.26 198 VAL A N 1
ATOM 1494 C CA . VAL A 1 198 ? 23.233 25.393 4.233 1.00 27.61 198 VAL A CA 1
ATOM 1495 C C . VAL A 1 198 ? 22.417 24.195 4.742 1.00 28.83 198 VAL A C 1
ATOM 1496 O O . VAL A 1 198 ? 22.833 23.031 4.616 1.00 26.03 198 VAL A O 1
ATOM 1500 N N . ARG A 1 199 ? 21.297 24.530 5.397 1.00 32.32 199 ARG A N 1
ATOM 1501 C CA . ARG A 1 199 ? 20.343 23.567 5.932 1.00 37.25 199 ARG A CA 1
ATOM 1502 C C . ARG A 1 199 ? 19.897 22.643 4.803 1.00 40.56 199 ARG A C 1
ATOM 1503 O O . ARG A 1 199 ? 20.130 21.426 4.881 1.00 36.69 199 ARG A O 1
ATOM 1511 N N . GLU A 1 200 ? 19.410 23.265 3.711 1.00 40.53 200 GLU A N 1
ATOM 1512 C CA . GLU A 1 200 ? 18.915 22.529 2.553 1.00 41.15 200 GLU A CA 1
ATOM 1513 C C . GLU A 1 200 ? 19.968 21.602 1.984 1.00 37.16 200 GLU A C 1
ATOM 1514 O O . GLU A 1 200 ? 19.609 20.608 1.380 1.00 45.43 200 GLU A O 1
ATOM 1520 N N . ALA A 1 201 ? 21.253 21.909 2.153 1.00 36.16 201 ALA A N 1
ATOM 1521 C CA . ALA A 1 201 ? 22.289 21.028 1.635 1.00 35.06 201 ALA A CA 1
ATO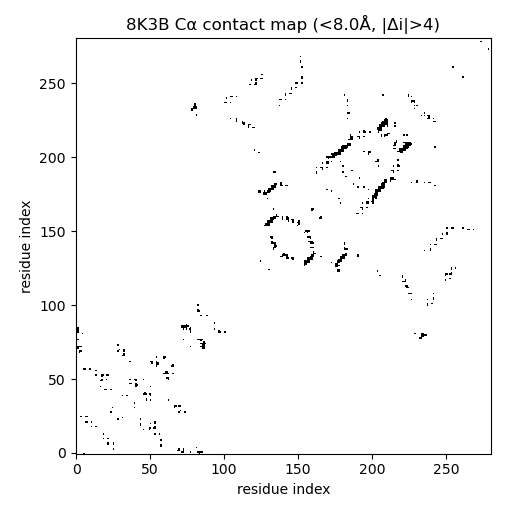M 1522 C C . ALA A 1 201 ? 22.589 19.895 2.614 1.00 34.44 201 ALA A C 1
ATOM 1523 O O . ALA A 1 201 ? 23.449 19.066 2.317 1.00 33.25 201 ALA A O 1
ATOM 1525 N N . GLY A 1 202 ? 21.936 19.907 3.791 1.00 39.49 202 GLY A N 1
ATOM 1526 C CA . GLY A 1 202 ? 22.152 18.913 4.836 1.00 43.12 202 GLY A CA 1
ATOM 1527 C C . GLY A 1 202 ? 23.444 19.100 5.641 1.00 44.92 202 GLY A C 1
ATOM 1528 O O . GLY A 1 202 ? 23.867 18.212 6.384 1.00 43.81 202 GLY A O 1
ATOM 1529 N N . ALA A 1 203 ? 24.100 20.248 5.479 1.00 44.31 203 ALA A N 1
ATOM 1530 C CA . ALA A 1 203 ? 25.350 20.508 6.183 1.00 39.29 203 ALA A CA 1
ATOM 1531 C C . ALA A 1 203 ? 25.038 21.115 7.552 1.00 34.08 203 ALA A C 1
ATOM 1532 O O . ALA A 1 203 ? 23.967 21.681 7.743 1.00 39.18 203 ALA A O 1
ATOM 1534 N N . THR A 1 204 ? 25.996 21.037 8.478 1.00 32.90 204 THR A N 1
ATOM 1535 C CA . THR A 1 204 ? 25.836 21.576 9.823 1.00 33.50 204 THR A CA 1
ATOM 1536 C C . THR A 1 204 ? 25.947 23.103 9.808 1.00 29.27 204 THR A C 1
ATOM 1537 O O . THR A 1 204 ? 26.966 23.638 9.389 1.00 28.96 204 THR A O 1
ATOM 1541 N N . LEU A 1 205 ? 24.890 23.784 10.238 1.00 24.45 205 LEU A N 1
ATOM 1542 C CA . LEU A 1 205 ? 24.895 25.218 10.422 1.00 22.75 205 LEU A CA 1
ATOM 1543 C C . LEU A 1 205 ? 25.166 25.521 11.890 1.00 26.29 205 LEU A C 1
ATOM 1544 O O . LEU A 1 205 ? 24.343 25.171 12.739 1.00 28.09 205 LEU A O 1
ATOM 1549 N N . ILE A 1 206 ? 26.339 26.131 12.162 1.00 23.03 206 ILE A N 1
ATOM 1550 C CA . ILE A 1 206 ? 26.655 26.735 13.442 1.00 19.81 206 ILE A CA 1
ATOM 1551 C C . ILE A 1 206 ? 26.307 28.213 13.365 1.00 22.28 206 ILE A C 1
ATOM 1552 O O . ILE A 1 206 ? 26.699 28.875 12.406 1.00 22.79 206 ILE A O 1
ATOM 1557 N N . THR A 1 207 ? 25.544 28.719 14.345 1.00 21.84 207 THR A N 1
ATOM 1558 C CA . THR A 1 207 ? 25.217 30.136 14.394 1.00 22.05 207 THR A CA 1
ATOM 1559 C C . THR A 1 207 ? 26.011 30.736 15.553 1.00 21.52 207 THR A C 1
ATOM 1560 O O . THR A 1 207 ? 25.986 30.218 16.672 1.00 22.34 207 THR A O 1
ATOM 1564 N N . LEU A 1 208 ? 26.787 31.781 15.241 1.00 21.71 208 LEU A N 1
ATOM 1565 C CA . LEU A 1 208 ? 27.536 32.544 16.227 1.00 19.84 208 LEU A CA 1
ATOM 1566 C C . LEU A 1 208 ? 26.825 33.874 16.373 1.00 19.69 208 LEU A C 1
ATOM 1567 O O . LEU A 1 208 ? 27.100 34.803 15.633 1.00 17.97 208 LEU A O 1
ATOM 1572 N N . CYS A 1 209 ? 25.825 33.907 17.275 1.00 20.71 209 CYS A N 1
ATOM 1573 C CA . CYS A 1 209 ? 24.821 34.962 17.344 1.00 18.76 209 CYS A CA 1
ATOM 1574 C C . CYS A 1 209 ? 24.000 34.772 18.620 1.00 20.71 209 CYS A C 1
ATOM 1575 O O . CYS A 1 209 ? 24.137 33.737 19.297 1.00 19.06 209 CYS A O 1
ATOM 1578 N N . PRO A 1 210 ? 23.203 35.793 19.017 1.00 18.85 210 PRO A N 1
ATOM 1579 C CA . PRO A 1 210 ? 22.400 35.715 20.234 1.00 21.94 210 PRO A CA 1
ATOM 1580 C C . PRO A 1 210 ? 21.304 34.671 20.088 1.00 26.09 210 PRO A C 1
ATOM 1581 O O . PRO A 1 210 ? 20.862 34.385 18.979 1.00 25.56 210 PRO A O 1
ATOM 1585 N N . SER A 1 211 ? 20.857 34.092 21.206 1.00 31.69 211 SER A N 1
ATOM 1586 C CA . SER A 1 211 ? 19.764 33.133 21.122 1.00 34.58 211 SER A CA 1
ATOM 1587 C C . SER A 1 211 ? 18.465 33.890 20.846 1.00 33.76 211 SER A C 1
ATOM 1588 O O . SER A 1 211 ? 18.399 35.130 20.948 1.00 29.59 211 SER A O 1
ATOM 1591 N N . GLN A 1 212 ? 17.457 33.127 20.402 1.00 40.15 212 GLN A N 1
ATOM 1592 C CA . GLN A 1 212 ? 16.129 33.653 20.100 1.00 43.67 212 GLN A CA 1
ATOM 1593 C C . GLN A 1 212 ? 16.215 34.836 19.144 1.00 38.46 212 GLN A C 1
ATOM 1594 O O . GLN A 1 212 ? 15.581 35.867 19.356 1.00 38.17 212 GLN A O 1
ATOM 1600 N N . THR A 1 213 ? 17.021 34.657 18.094 1.00 32.52 213 THR A N 1
ATOM 1601 C CA . THR A 1 213 ? 16.987 35.509 16.923 1.00 30.31 213 THR A CA 1
ATOM 1602 C C . THR A 1 213 ? 16.533 34.651 15.750 1.00 25.89 213 THR A C 1
ATOM 1603 O O . THR A 1 213 ? 16.664 33.409 15.784 1.00 27.17 213 THR A O 1
ATOM 1607 N N . PRO A 1 214 ? 16.096 35.304 14.651 1.00 25.32 214 PRO A N 1
ATOM 1608 C CA . PRO A 1 214 ? 15.803 34.597 13.407 1.00 23.77 214 PRO A CA 1
ATOM 1609 C C . PRO A 1 214 ? 16.909 33.640 12.971 1.00 26.04 214 PRO A C 1
ATOM 1610 O O . PRO A 1 214 ? 16.610 32.518 12.531 1.00 25.04 214 PRO A O 1
ATOM 1614 N N . LEU A 1 215 ? 18.198 34.034 13.132 1.00 22.71 215 LEU A N 1
ATOM 1615 C CA . LEU A 1 215 ? 19.244 33.149 12.651 1.00 20.68 215 LEU A CA 1
ATOM 1616 C C . LEU A 1 215 ? 19.415 31.981 13.626 1.00 20.00 215 LEU A C 1
ATOM 1617 O O . LEU A 1 215 ? 19.713 30.854 13.222 1.00 21.01 215 LEU A O 1
ATOM 1622 N N . ALA A 1 216 ? 19.345 32.261 14.926 1.00 23.65 216 ALA A N 1
ATOM 1623 C CA . ALA A 1 216 ? 19.476 31.205 15.931 1.00 26.27 216 ALA A CA 1
ATOM 1624 C C . ALA A 1 216 ? 18.453 30.069 15.704 1.00 28.31 216 ALA A C 1
ATOM 1625 O O . ALA A 1 216 ? 18.763 28.886 15.881 1.00 31.92 216 ALA A O 1
ATOM 1627 N N . ASP A 1 217 ? 17.244 30.438 15.280 1.00 28.55 217 ASP A N 1
ATOM 1628 C CA . ASP A 1 217 ? 16.169 29.480 15.032 1.00 36.52 217 ASP A CA 1
ATOM 1629 C C . ASP A 1 217 ? 16.531 28.502 13.915 1.00 37.76 217 ASP A C 1
ATOM 1630 O O . ASP A 1 217 ? 16.060 27.369 13.972 1.00 35.42 217 ASP A O 1
ATOM 1635 N N . LEU A 1 218 ? 17.392 28.903 12.946 1.00 33.70 218 LEU A N 1
ATOM 1636 C CA . LEU A 1 218 ? 17.727 28.046 11.810 1.00 29.02 218 LEU A CA 1
ATOM 1637 C C . LEU A 1 218 ? 18.846 27.081 12.152 1.00 27.29 218 LEU A C 1
ATOM 1638 O O . LEU A 1 218 ? 19.091 26.142 11.406 1.00 29.85 218 LEU A O 1
ATOM 1643 N N . ALA A 1 219 ? 19.524 27.304 13.278 1.00 28.30 219 ALA A N 1
ATOM 1644 C CA . ALA A 1 219 ? 20.817 26.688 13.524 1.00 24.84 219 ALA A CA 1
ATOM 1645 C C . ALA A 1 219 ? 20.681 25.192 13.741 1.00 26.31 219 ALA A C 1
ATOM 1646 O O . ALA A 1 219 ? 19.737 24.779 14.380 1.00 28.89 219 ALA A O 1
ATOM 1648 N N . THR A 1 220 ? 21.697 24.426 13.351 1.00 27.86 220 THR A N 1
ATOM 1649 C CA . THR A 1 220 ? 21.932 23.091 13.883 1.00 27.82 220 THR A CA 1
ATOM 1650 C C . THR A 1 220 ? 22.574 23.151 15.268 1.00 32.09 220 THR A C 1
ATOM 1651 O O . THR A 1 220 ? 22.245 22.366 16.141 1.00 31.24 220 THR A O 1
ATOM 1655 N N . VAL A 1 221 ? 23.568 24.031 15.442 1.00 31.73 221 VAL A N 1
ATOM 1656 C CA . VAL A 1 221 ? 24.230 24.242 16.720 1.00 29.41 221 VAL A CA 1
ATOM 1657 C C . VAL A 1 221 ? 24.222 25.735 16.998 1.00 30.60 221 VAL A C 1
ATOM 1658 O O . VAL A 1 221 ? 24.870 26.496 16.283 1.00 32.41 221 VAL A O 1
ATOM 1662 N N . ASN A 1 222 ? 23.411 26.138 17.970 1.00 26.46 222 ASN A N 1
ATOM 1663 C CA . ASN A 1 222 ? 23.299 27.527 18.354 1.00 29.86 222 ASN A CA 1
ATOM 1664 C C . ASN A 1 222 ? 24.278 27.809 19.485 1.00 29.09 222 ASN A C 1
ATOM 1665 O O . ASN A 1 222 ? 24.146 27.254 20.570 1.00 27.97 222 ASN A O 1
ATOM 1670 N N . LEU A 1 223 ? 25.275 28.662 19.203 1.00 28.65 223 LEU A N 1
ATOM 1671 C CA . LEU A 1 223 ? 26.318 28.969 20.165 1.00 24.32 223 LEU A CA 1
ATOM 1672 C C . LEU A 1 223 ? 25.824 30.001 21.183 1.00 23.93 223 LEU A C 1
ATOM 1673 O O . LEU A 1 223 ? 26.407 30.130 22.249 1.00 29.49 223 LEU A O 1
ATOM 1678 N N . ALA A 1 224 ? 24.747 30.726 20.907 1.00 23.27 224 ALA A N 1
ATOM 1679 C CA . ALA A 1 224 ? 24.114 31.501 21.962 1.00 25.13 224 ALA A CA 1
ATOM 1680 C C . ALA A 1 224 ? 25.088 32.488 22.601 1.00 24.10 224 ALA A C 1
ATOM 1681 O O . ALA A 1 224 ? 25.304 32.454 23.813 1.00 24.12 224 ALA A O 1
ATOM 1683 N N . ILE A 1 225 ? 25.612 33.430 21.817 1.00 21.24 225 ILE A N 1
ATOM 1684 C CA . ILE A 1 225 ? 26.543 34.408 22.358 1.00 21.71 225 ILE A CA 1
ATOM 1685 C C . ILE A 1 225 ? 25.823 35.739 22.514 1.00 22.15 225 ILE A C 1
ATOM 1686 O O . ILE A 1 225 ? 25.529 36.391 21.518 1.00 24.86 225 ILE A O 1
ATOM 1691 N N . ASP A 1 226 ? 25.478 36.078 23.759 1.00 29.06 226 ASP A N 1
ATOM 1692 C CA . ASP A 1 226 ? 24.468 37.094 24.040 1.00 31.08 226 ASP A CA 1
ATOM 1693 C C . ASP A 1 226 ? 25.183 38.350 24.542 1.00 28.85 226 ASP A C 1
ATOM 1694 O O . ASP A 1 226 ? 24.909 38.855 25.630 1.00 28.13 226 ASP A O 1
ATOM 1699 N N . VAL A 1 227 ? 26.111 38.879 23.750 1.00 26.80 227 VAL A N 1
ATOM 1700 C CA . VAL A 1 227 ? 26.687 40.169 24.090 1.00 28.91 227 VAL A CA 1
ATOM 1701 C C . VAL A 1 227 ? 25.573 41.195 23.957 1.00 29.44 227 VAL A C 1
ATOM 1702 O O . VAL A 1 227 ? 24.791 41.113 23.018 1.00 26.04 227 VAL A O 1
ATOM 1706 N N . HIS A 1 228 ? 25.524 42.155 24.877 1.00 28.80 228 HIS A N 1
ATOM 1707 C CA . HIS A 1 228 ? 24.462 43.146 24.836 1.00 32.89 228 HIS A CA 1
ATOM 1708 C C . HIS A 1 228 ? 25.089 44.385 24.225 1.00 30.08 228 HIS A C 1
ATOM 1709 O O . HIS A 1 228 ? 25.719 45.172 24.915 1.00 34.11 228 HIS A O 1
ATOM 1716 N N . GLU A 1 229 ? 24.956 44.500 22.909 1.00 29.46 229 GLU A N 1
ATOM 1717 C CA . GLU A 1 229 ? 25.402 45.680 22.189 1.00 30.16 229 GLU A CA 1
ATOM 1718 C C . GLU A 1 229 ? 24.366 45.932 21.115 1.00 26.17 229 GLU A C 1
ATOM 1719 O O . GLU A 1 229 ? 24.135 45.068 20.264 1.00 32.16 229 GLU A O 1
ATOM 1725 N N . ASP A 1 230 ? 23.766 47.119 21.143 1.00 28.04 230 ASP A N 1
ATOM 1726 C CA . ASP A 1 230 ? 22.667 47.426 20.244 1.00 29.30 230 ASP A CA 1
ATOM 1727 C C . ASP A 1 230 ? 23.210 48.043 18.953 1.00 26.77 230 ASP A C 1
ATOM 1728 O O . ASP A 1 230 ? 23.434 49.253 18.858 1.00 23.55 230 ASP A O 1
ATOM 1733 N N . THR A 1 231 ? 23.310 47.209 17.902 1.00 25.30 231 THR A N 1
ATOM 1734 C CA . THR A 1 231 ? 23.984 47.622 16.675 1.00 22.61 231 THR A CA 1
ATOM 1735 C C . THR A 1 231 ? 23.004 48.268 15.717 1.00 22.69 231 THR A C 1
ATOM 1736 O O . THR A 1 231 ? 23.385 48.608 14.611 1.00 24.75 231 THR A O 1
ATOM 1740 N N . ASP A 1 232 ? 21.763 48.527 16.166 1.00 22.01 232 ASP A N 1
ATOM 1741 C CA . ASP A 1 232 ? 20.911 49.432 15.417 1.00 23.28 232 ASP A CA 1
ATOM 1742 C C . ASP A 1 232 ? 21.334 50.850 15.773 1.00 19.27 232 ASP A C 1
ATOM 1743 O O . ASP A 1 232 ? 21.038 51.795 15.050 1.00 19.22 232 ASP A O 1
ATOM 1748 N N . ILE A 1 233 ? 22.050 50.989 16.882 1.00 19.42 233 ILE A N 1
ATOM 1749 C CA . ILE A 1 233 ? 22.480 52.310 17.295 1.00 21.33 233 ILE A CA 1
ATOM 1750 C C . ILE A 1 233 ? 23.994 52.445 17.254 1.00 18.42 233 ILE A C 1
ATOM 1751 O O . ILE A 1 233 ? 24.482 53.442 16.736 1.00 19.36 233 ILE A O 1
ATOM 1756 N N . TYR A 1 234 ? 24.729 51.522 17.882 1.00 19.72 234 TYR A N 1
ATOM 1757 C CA . TYR A 1 234 ? 26.162 51.710 18.052 1.00 20.58 234 TYR A CA 1
ATOM 1758 C C . TYR A 1 234 ? 26.969 50.956 16.988 1.00 20.09 234 TYR A C 1
ATOM 1759 O O . TYR A 1 234 ? 26.540 49.921 16.508 1.00 19.09 234 TYR A O 1
ATOM 1768 N N . THR A 1 235 ? 28.210 51.396 16.761 1.00 20.75 235 THR A N 1
ATOM 1769 C CA . THR A 1 235 ? 29.138 50.627 15.947 1.00 18.52 235 THR A CA 1
ATOM 1770 C C . THR A 1 235 ? 29.341 49.264 16.613 1.00 16.31 235 THR A C 1
ATOM 1771 O O . THR A 1 235 ? 29.533 49.199 17.807 1.00 16.26 235 THR A O 1
ATOM 1775 N N . PRO A 1 236 ? 29.319 48.118 15.898 1.00 15.63 236 PRO A N 1
ATOM 1776 C CA . PRO A 1 236 ? 29.723 46.840 16.498 1.00 16.32 236 PRO A CA 1
ATOM 1777 C C . PRO A 1 236 ? 31.186 46.909 16.904 1.00 18.00 236 PRO A C 1
ATOM 1778 O O . PRO A 1 236 ? 32.040 47.271 16.077 1.00 18.47 236 PRO A O 1
ATOM 1782 N N . LEU A 1 237 ? 31.465 46.581 18.165 1.00 19.02 237 LEU A N 1
ATOM 1783 C CA . LEU A 1 237 ? 32.801 46.683 18.714 1.00 17.28 237 LEU A CA 1
ATOM 1784 C C . LEU A 1 237 ? 33.009 45.536 19.686 1.00 15.70 237 LEU A C 1
ATOM 1785 O O . LEU A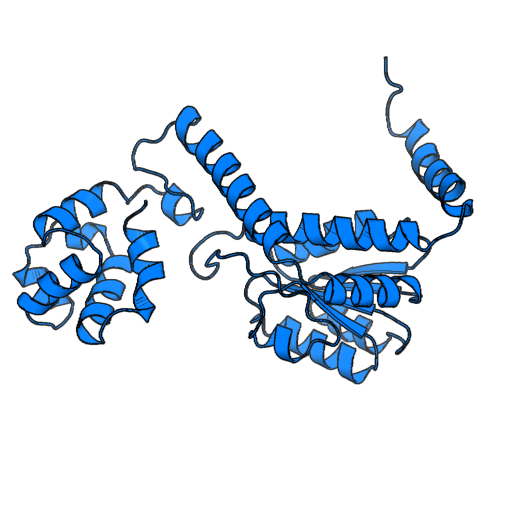 1 237 ? 33.714 44.581 19.370 1.00 16.08 237 LEU A O 1
ATOM 1790 N N . THR A 1 238 ? 32.360 45.610 20.842 1.00 15.90 238 THR A N 1
ATOM 1791 C CA . THR A 1 238 ? 32.462 44.581 21.848 1.00 16.22 238 THR A CA 1
ATOM 1792 C C . THR A 1 238 ? 31.970 43.231 21.336 1.00 15.61 238 THR A C 1
ATOM 1793 O O . THR A 1 238 ? 32.537 42.192 21.724 1.00 15.70 238 THR A O 1
ATOM 1797 N N . SER A 1 239 ? 30.883 43.246 20.542 1.00 15.25 239 SER A N 1
ATOM 1798 C CA . SER A 1 239 ? 30.294 42.024 19.999 1.00 15.98 239 SER A CA 1
ATOM 1799 C C . SER A 1 239 ? 31.310 41.191 19.198 1.00 14.87 239 SER A C 1
ATOM 1800 O O . SER A 1 239 ? 31.419 39.992 19.435 1.00 14.59 239 SER A O 1
ATOM 1803 N N . ARG A 1 240 ? 32.104 41.838 18.333 1.00 15.81 240 ARG A N 1
ATOM 1804 C CA . ARG A 1 240 ? 33.043 41.138 17.450 1.00 13.12 240 ARG A CA 1
ATOM 1805 C C . ARG A 1 240 ? 34.245 40.599 18.224 1.00 12.29 240 ARG A C 1
ATOM 1806 O O . ARG A 1 240 ? 34.761 39.554 17.836 1.00 12.64 240 ARG A O 1
ATOM 1814 N N . ILE A 1 241 ? 34.673 41.234 19.326 1.00 12.94 241 ILE A N 1
ATOM 1815 C CA . ILE A 1 241 ? 35.697 40.697 20.201 1.00 14.33 241 ILE A CA 1
ATOM 1816 C C . ILE A 1 241 ? 35.244 39.381 20.813 1.00 14.07 241 ILE A C 1
ATOM 1817 O O . ILE A 1 241 ? 35.980 38.409 20.767 1.00 14.30 241 ILE A O 1
ATOM 1822 N N . ALA A 1 242 ? 34.038 39.380 21.375 1.00 14.90 242 ALA A N 1
ATOM 1823 C CA . ALA A 1 242 ? 33.450 38.159 21.922 1.00 15.61 242 ALA A CA 1
ATOM 1824 C C . ALA A 1 242 ? 33.378 37.077 20.839 1.00 14.60 242 ALA A C 1
ATOM 1825 O O . ALA A 1 242 ? 33.820 35.948 21.072 1.00 13.92 242 ALA A O 1
ATOM 1827 N N . HIS A 1 243 ? 32.970 37.454 19.613 1.00 13.92 243 HIS A N 1
ATOM 1828 C CA . HIS A 1 243 ? 32.866 36.486 18.536 1.00 13.66 243 HIS A CA 1
ATOM 1829 C C . HIS A 1 243 ? 34.210 35.852 18.209 1.00 14.74 243 HIS A C 1
ATOM 1830 O O . HIS A 1 243 ? 34.279 34.643 18.030 1.00 14.29 243 HIS A O 1
ATOM 1837 N N . LEU A 1 244 ? 35.275 36.680 18.148 1.00 14.76 244 LEU A N 1
ATOM 1838 C CA . LEU A 1 244 ? 36.597 36.194 17.820 1.00 12.87 244 LEU A CA 1
ATOM 1839 C C . LEU A 1 244 ? 37.139 35.265 18.915 1.00 13.55 244 LEU A C 1
ATOM 1840 O O . LEU A 1 244 ? 37.764 34.255 18.609 1.00 14.64 244 LEU A O 1
ATOM 1845 N N . VAL A 1 245 ? 36.907 35.578 20.188 1.00 13.58 245 VAL A N 1
ATOM 1846 C CA . VAL A 1 245 ? 37.366 34.716 21.275 1.00 16.04 245 VAL A CA 1
ATOM 1847 C C . VAL A 1 245 ? 36.646 33.357 21.176 1.00 15.94 245 VAL A C 1
ATOM 1848 O O . VAL A 1 245 ? 37.285 32.309 21.291 1.00 16.37 245 VAL A O 1
ATOM 1852 N N . VAL A 1 246 ? 35.346 33.367 20.859 1.00 15.85 246 VAL A N 1
ATOM 1853 C CA . VAL A 1 246 ? 34.586 32.136 20.628 1.00 17.61 246 VAL A CA 1
ATOM 1854 C C . VAL A 1 246 ? 35.144 31.335 19.453 1.00 17.44 246 VAL A C 1
ATOM 1855 O O . VAL A 1 246 ? 35.331 30.123 19.570 1.00 16.12 246 VAL A O 1
ATOM 1859 N N . ILE A 1 247 ? 35.440 32.015 18.331 1.00 18.33 247 ILE A N 1
ATOM 1860 C CA . ILE A 1 247 ? 36.150 31.424 17.196 1.00 18.33 247 ILE A CA 1
ATOM 1861 C C . ILE A 1 247 ? 37.431 30.744 17.656 1.00 15.23 247 ILE A C 1
ATOM 1862 O O . ILE A 1 247 ? 37.716 29.641 17.215 1.00 15.44 247 ILE A O 1
ATOM 1867 N N . ASP A 1 248 ? 38.221 31.402 18.509 1.00 16.05 248 ASP A N 1
ATOM 1868 C CA . ASP A 1 248 ? 39.499 30.860 18.945 1.00 18.66 248 ASP A CA 1
ATOM 1869 C C . ASP A 1 248 ? 39.308 29.570 19.758 1.00 20.90 248 ASP A C 1
ATOM 1870 O O . ASP A 1 248 ? 40.139 28.651 19.687 1.00 19.38 248 ASP A O 1
ATOM 1875 N N . VAL A 1 249 ? 38.213 29.488 20.523 1.00 22.97 249 VAL A N 1
ATOM 1876 C CA . VAL A 1 249 ? 37.914 28.297 21.311 1.00 22.77 249 VAL A CA 1
ATOM 1877 C C . VAL A 1 249 ? 37.537 27.136 20.377 1.00 23.37 249 VAL A C 1
ATOM 1878 O O . VAL A 1 249 ? 37.972 26.012 20.597 1.00 21.79 249 VAL A O 1
ATOM 1882 N N . LEU A 1 250 ? 36.808 27.413 19.278 1.00 23.21 250 LEU A N 1
ATOM 1883 C CA . LEU A 1 250 ? 36.435 26.374 18.323 1.00 24.33 250 LEU A CA 1
ATOM 1884 C C . LE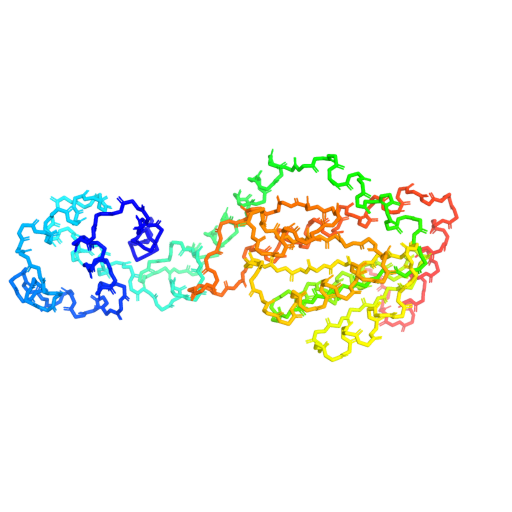U A 1 250 ? 37.676 25.847 17.616 1.00 23.93 250 LEU A C 1
ATOM 1885 O O . LEU A 1 250 ? 37.829 24.634 17.446 1.00 26.38 250 LEU A O 1
ATOM 1890 N N . ALA A 1 251 ? 38.576 26.767 17.232 1.00 24.24 251 ALA A N 1
ATOM 1891 C CA . ALA A 1 251 ? 39.824 26.414 16.580 1.00 22.59 251 ALA A CA 1
ATOM 1892 C C . ALA A 1 251 ? 40.676 25.534 17.493 1.00 26.50 251 ALA A C 1
ATOM 1893 O O . ALA A 1 251 ? 41.242 24.548 17.053 1.00 29.00 251 ALA A O 1
ATOM 1895 N N . MET A 1 252 ? 40.817 25.936 18.758 1.00 26.09 252 MET A N 1
ATOM 1896 C CA . MET A 1 252 ? 41.550 25.152 19.750 1.00 28.09 252 MET A CA 1
ATOM 1897 C C . MET A 1 252 ? 40.965 23.744 19.852 1.00 26.56 252 MET A C 1
ATOM 1898 O O . MET A 1 252 ? 41.698 22.768 19.801 1.00 32.73 252 MET A O 1
ATOM 1903 N N . GLY A 1 253 ? 39.641 23.662 19.961 1.00 26.11 253 GLY A N 1
ATOM 1904 C CA . GLY A 1 253 ? 38.906 22.409 19.957 1.00 28.05 253 GLY A CA 1
ATOM 1905 C C . GLY A 1 253 ? 39.231 21.509 18.765 1.00 33.88 253 GLY A C 1
ATOM 1906 O O . GLY A 1 253 ? 39.352 20.288 18.900 1.00 32.06 253 GLY A O 1
ATOM 1907 N N . VAL A 1 254 ? 39.392 22.117 17.581 1.00 30.38 254 VAL A N 1
ATOM 1908 C CA . VAL A 1 254 ? 39.663 21.325 16.399 1.00 25.03 254 VAL A CA 1
ATOM 1909 C C . VAL A 1 254 ? 41.115 20.883 16.450 1.00 24.67 254 VAL A C 1
ATOM 1910 O O . VAL A 1 254 ? 41.463 19.779 16.065 1.00 27.72 254 VAL A O 1
ATOM 1914 N N . ALA A 1 255 ? 41.992 21.759 16.905 1.00 26.10 255 ALA A N 1
ATOM 1915 C CA . ALA A 1 255 ? 43.375 21.373 17.013 1.00 29.23 255 ALA A CA 1
ATOM 1916 C C . ALA A 1 255 ? 43.466 20.160 17.943 1.00 35.32 255 ALA A C 1
ATOM 1917 O O . ALA A 1 255 ? 44.079 19.148 17.586 1.00 34.41 255 ALA A O 1
ATOM 1919 N N . MET A 1 256 ? 42.765 20.250 19.085 1.00 38.86 256 MET A N 1
ATOM 1920 C CA . MET A 1 256 ? 42.695 19.189 20.082 1.00 41.29 256 MET A CA 1
ATOM 1921 C C . MET A 1 256 ? 42.351 17.860 19.421 1.00 39.75 256 MET A C 1
ATOM 1922 O O . MET A 1 256 ? 42.979 16.856 19.736 1.00 46.49 256 MET A O 1
ATOM 1927 N N . ALA A 1 257 ? 41.399 17.881 18.481 1.00 41.55 257 ALA A N 1
ATOM 1928 C CA . ALA A 1 257 ? 40.904 16.686 17.819 1.00 35.51 257 ALA A CA 1
ATOM 1929 C C . ALA A 1 257 ? 41.875 16.095 16.794 1.00 36.67 257 ALA A C 1
ATOM 1930 O O . ALA A 1 257 ? 41.557 15.074 16.207 1.00 36.86 257 ALA A O 1
ATOM 1932 N N . ARG A 1 258 ? 43.024 16.727 16.536 1.00 38.52 258 ARG A N 1
ATOM 1933 C CA . ARG A 1 258 ? 43.977 16.216 15.565 1.00 37.68 258 ARG A CA 1
ATOM 1934 C C . ARG A 1 258 ? 45.054 15.424 16.308 1.00 45.57 258 ARG A C 1
ATOM 1935 O O . ARG A 1 258 ? 45.215 15.557 17.526 1.00 41.96 258 ARG A O 1
ATOM 1943 N N . GLY A 1 259 ? 45.856 14.666 15.553 1.00 50.08 259 GLY A N 1
ATOM 1944 C CA . GLY A 1 259 ? 46.905 13.837 16.136 1.00 59.12 259 GLY A CA 1
ATOM 1945 C C . GLY A 1 259 ? 48.124 14.637 16.596 1.00 62.62 259 GLY A C 1
ATOM 1946 O O . GLY A 1 259 ? 48.093 15.858 16.693 1.00 62.05 259 GLY A O 1
ATOM 1947 N N . PRO A 1 260 ? 49.234 13.954 16.942 1.00 68.60 260 PRO A N 1
ATOM 1948 C CA . PRO A 1 260 ? 50.537 14.609 17.086 1.00 72.41 260 PRO A CA 1
ATOM 1949 C C . PRO A 1 260 ? 51.160 15.083 15.774 1.00 66.70 260 PRO A C 1
ATOM 1950 O O . PRO A 1 260 ? 52.233 15.686 15.768 1.00 65.42 260 PRO A O 1
ATOM 1954 N N . ASP A 1 261 ? 50.498 14.754 14.664 1.00 64.62 261 ASP A N 1
ATOM 1955 C CA . ASP A 1 261 ? 50.959 15.104 13.332 1.00 63.95 261 ASP A CA 1
ATOM 1956 C C . ASP A 1 261 ? 50.879 16.618 13.184 1.00 58.46 261 ASP A C 1
ATOM 1957 O O . ASP A 1 261 ? 51.749 17.230 12.556 1.00 57.15 261 ASP A O 1
ATOM 1962 N N . LEU A 1 262 ? 49.829 17.189 13.804 1.00 49.92 262 LEU A N 1
ATOM 1963 C CA . LEU A 1 262 ? 49.489 18.592 13.663 1.00 40.33 262 LEU A CA 1
ATOM 1964 C C . LEU A 1 262 ? 50.699 19.439 14.012 1.00 41.02 262 LEU A C 1
ATOM 1965 O O . LEU A 1 262 ? 50.950 20.463 13.389 1.00 37.29 262 LEU A O 1
ATOM 1970 N N . VAL A 1 263 ? 51.456 18.990 15.018 1.00 39.10 263 VAL A N 1
ATOM 1971 C CA . VAL A 1 263 ? 52.596 19.743 15.506 1.00 39.43 263 VAL A CA 1
ATOM 1972 C C . VAL A 1 263 ? 53.519 20.071 14.341 1.00 34.39 263 VAL A C 1
ATOM 1973 O O . VAL A 1 263 ? 54.054 21.177 14.272 1.00 34.96 263 VAL A O 1
ATOM 1977 N N . ASN A 1 264 ? 53.788 19.066 13.498 1.00 33.34 264 ASN A N 1
ATOM 1978 C CA . ASN A 1 264 ? 54.741 19.234 12.410 1.00 38.20 264 ASN A CA 1
ATOM 1979 C C . ASN A 1 264 ? 54.086 20.000 11.256 1.00 34.68 264 ASN A C 1
ATOM 1980 O O . ASN A 1 264 ? 54.749 20.785 10.593 1.00 33.09 264 ASN A O 1
ATOM 1985 N N . HIS A 1 265 ? 52.780 19.788 11.052 1.00 39.18 265 HIS A N 1
ATOM 1986 C CA . HIS A 1 265 ? 52.017 20.594 10.107 1.00 32.95 265 HIS A CA 1
ATOM 1987 C C . HIS A 1 265 ? 52.188 22.067 10.471 1.00 31.97 265 HIS A C 1
ATOM 1988 O O . HIS A 1 265 ? 52.690 22.860 9.679 1.00 31.81 265 HIS A O 1
ATOM 1995 N N . LEU A 1 266 ? 51.882 22.413 11.720 1.00 27.42 266 LEU A N 1
ATOM 1996 C CA . LEU A 1 266 ? 51.901 23.808 12.138 1.00 27.90 266 LEU A CA 1
ATOM 1997 C C . LEU A 1 266 ? 53.307 24.379 12.073 1.00 28.93 266 LEU A C 1
ATOM 1998 O O . LEU A 1 266 ? 53.467 25.571 11.838 1.00 33.70 266 LEU A O 1
ATOM 2003 N N . LYS A 1 267 ? 54.319 23.522 12.279 1.00 34.35 267 LYS A N 1
ATOM 2004 C CA . LYS A 1 267 ? 55.717 23.923 12.195 1.00 37.95 267 LYS A CA 1
ATOM 2005 C C . LYS A 1 267 ? 56.099 24.263 10.748 1.00 32.61 267 LYS A C 1
ATOM 2006 O O . LYS A 1 267 ? 56.857 25.222 10.534 1.00 27.11 267 LYS A O 1
ATOM 2012 N N . SER A 1 268 ? 55.622 23.460 9.771 1.00 29.88 268 SER A N 1
ATOM 2013 C CA . SER A 1 268 ? 55.817 23.788 8.354 1.00 32.98 268 SER A CA 1
ATOM 2014 C C . SER A 1 268 ? 55.207 25.145 8.014 1.00 28.49 268 SER A C 1
ATOM 2015 O O . SER A 1 268 ? 55.807 25.930 7.279 1.00 31.25 268 SER A O 1
ATOM 2018 N N . VAL A 1 269 ? 53.975 25.350 8.491 1.00 25.35 269 VAL A N 1
ATOM 2019 C CA . VAL A 1 269 ? 53.236 26.568 8.250 1.00 23.83 269 VAL A CA 1
ATOM 2020 C C . VAL A 1 269 ? 54.066 27.735 8.767 1.00 23.27 269 VAL A C 1
ATOM 2021 O O . VAL A 1 269 ? 54.282 28.704 8.050 1.00 22.03 269 VAL A O 1
ATOM 2025 N N . LYS A 1 270 ? 54.617 27.614 9.979 1.00 26.27 270 LYS A N 1
ATOM 2026 C CA . LYS A 1 270 ? 55.419 28.701 10.533 1.00 26.77 270 LYS A CA 1
ATOM 2027 C C . LYS A 1 270 ? 56.754 28.862 9.812 1.00 26.04 270 LYS A C 1
ATOM 2028 O O . LYS A 1 270 ? 57.226 29.981 9.612 1.00 30.90 270 LYS A O 1
ATOM 2034 N N . ARG A 1 271 ? 57.371 27.749 9.423 1.00 29.58 271 ARG A N 1
ATOM 2035 C CA . ARG A 1 271 ? 58.638 27.795 8.698 1.00 36.00 271 ARG A CA 1
ATOM 2036 C C . ARG A 1 271 ? 58.502 28.573 7.386 1.00 33.50 271 ARG A C 1
ATOM 2037 O O . ARG A 1 271 ? 59.421 29.288 6.980 1.00 30.44 271 ARG A O 1
ATOM 2045 N N . SER A 1 272 ? 57.322 28.484 6.748 1.00 28.75 272 SER A N 1
ATOM 2046 C CA . SER A 1 272 ? 57.124 29.121 5.449 1.00 28.25 272 SER A CA 1
ATOM 2047 C C . SER A 1 272 ? 57.241 30.641 5.547 1.00 23.55 272 SER A C 1
ATOM 2048 O O . SER A 1 272 ? 57.391 31.307 4.530 1.00 25.72 272 SER A O 1
ATOM 2051 N N . LEU A 1 273 ? 57.205 31.192 6.751 1.00 24.69 273 LEU A N 1
ATOM 2052 C CA . LEU A 1 273 ? 57.300 32.636 6.924 1.00 29.11 273 LEU A CA 1
ATOM 2053 C C . LEU A 1 273 ? 58.743 33.110 7.031 1.00 33.52 273 LEU A C 1
ATOM 2054 O O . LEU A 1 273 ? 58.959 34.319 7.119 1.00 30.17 273 LEU A O 1
ATOM 2059 N N . ARG A 1 274 ? 59.709 32.167 7.043 1.00 40.79 274 ARG A N 1
ATOM 2060 C CA . ARG A 1 274 ? 61.081 32.476 7.444 1.00 43.70 274 ARG A CA 1
ATOM 2061 C C . ARG A 1 274 ? 61.658 33.588 6.571 1.00 38.24 274 ARG A C 1
ATOM 2062 O O . ARG A 1 274 ? 62.115 34.598 7.112 1.00 38.92 274 ARG A O 1
ATOM 2070 N N . SER A 1 275 ? 61.523 33.457 5.243 1.00 37.50 275 SER A N 1
ATOM 2071 C CA . SER A 1 275 ? 62.030 34.464 4.320 1.00 39.39 275 SER A CA 1
ATOM 2072 C C . SER A 1 275 ? 61.195 35.753 4.287 1.00 39.51 275 SER A C 1
ATOM 2073 O O . SER A 1 275 ? 61.645 36.710 3.659 1.00 36.77 275 SER A O 1
ATOM 2076 N N . LEU A 1 276 ? 60.027 35.828 4.972 1.00 35.19 276 LEU A N 1
ATOM 2077 C CA . LEU A 1 276 ? 59.158 36.999 4.867 1.00 30.83 276 LEU A CA 1
ATOM 2078 C C . LEU A 1 276 ? 59.254 37.898 6.104 1.00 30.15 276 LEU A C 1
ATOM 2079 O O . LEU A 1 276 ? 58.913 39.101 6.046 1.00 23.69 276 LEU A O 1
ATOM 2084 N N . ARG A 1 277 ? 59.760 37.323 7.214 1.00 30.21 277 ARG A N 1
ATOM 2085 C CA . ARG A 1 277 ? 59.970 38.059 8.457 1.00 30.59 277 ARG A CA 1
ATOM 2086 C C . ARG A 1 277 ? 61.448 37.990 8.868 1.00 31.17 277 ARG A C 1
ATOM 2087 O O . ARG A 1 277 ? 61.996 36.898 8.906 1.00 28.74 277 ARG A O 1
ATOM 2095 N N . LEU A 1 278 ? 62.067 39.143 9.176 1.00 27.80 278 LEU A N 1
ATOM 2096 C CA . LEU A 1 278 ? 63.403 39.170 9.775 1.00 30.83 278 LEU A CA 1
ATOM 2097 C C . LEU A 1 278 ? 63.451 38.220 10.973 1.00 35.93 278 LEU A C 1
ATOM 2098 O O . LEU A 1 278 ? 62.447 38.018 11.652 1.00 38.98 278 LEU A O 1
ATOM 2103 N N . SER A 1 279 ? 64.648 37.675 11.254 1.00 45.09 279 SER A N 1
ATOM 2104 C CA . SER A 1 279 ? 64.903 36.900 12.465 1.00 42.93 279 SER A CA 1
ATOM 2105 C C . SER A 1 279 ? 64.795 37.802 13.688 1.00 39.15 279 SER A C 1
ATOM 2106 O O . SER A 1 279 ? 64.995 39.022 13.608 1.00 38.32 279 SER A O 1
ATOM 2109 N N . PRO A 1 280 ? 64.463 37.228 14.863 1.00 39.09 280 PRO A N 1
ATOM 2110 C CA . PRO A 1 280 ? 64.441 37.998 16.105 1.00 43.06 280 PRO A CA 1
ATOM 2111 C C . PRO A 1 280 ? 65.882 38.314 16.494 1.00 44.48 280 PRO A C 1
ATOM 2112 O O . PRO A 1 280 ? 66.793 37.681 15.962 1.00 35.96 280 PRO A O 1
ATOM 2116 N N . LYS A 1 281 ? 66.070 39.340 17.336 1.00 52.58 281 LYS A N 1
ATOM 2117 C CA . LYS A 1 281 ? 67.210 39.385 18.244 1.00 61.77 281 LYS A CA 1
ATOM 2118 C C . LYS A 1 281 ? 67.098 40.637 19.120 1.00 63.17 281 LYS A C 1
ATOM 2119 O O . LYS A 1 281 ? 66.895 41.705 18.526 1.00 67.01 281 LYS A O 1
#

B-factor: mean 32.93, std 14.85, range [10.44, 108.36]

InterPro domains:
  IPR000281 Helix-turn-helix protein RpiR [PF01418] (1-76)
  IPR000281 Helix-turn-helix protein RpiR [PS51071] (1-77)
  IPR001347 SIS domain [PF01380] (125-252)
  IPR001347 SIS domain [PS51464] (121-260)
  IPR009057 Homedomain-like superfamily [SSF46689] (1-76)
  IPR035472 RpiR-like, SIS domain [cd05013] (117-253)
  IPR036388 Winged helix-like DNA-binding domain superfamily [G3DSA:1.10.10.10] (1-77)
  IPR046348 SIS domain superfamily [SSF53697] (84-278)
  IPR047640 HTH-type transcriptional regulator RpiR-like [PTHR30514] (1-277)